Protein AF-A0A662J639-F1 (afdb_monomer_lite)

Sequence (200 aa):
YRGFAGWVFSPYISFGGNSGMVSATKVALLTGTRPIDYYKALSIGFMVSLALGFLYMDFFWRLAPIPSTVYPFTLIYWPTFMMNDALFATRQVVIRSSIVCGGAVTAAVAACLGAVLSKVGIPFSPVAFITGFFLLPPSLITTFLGSLIGNYAMSRVMGRERWNEVRGIIVAGYFVGSSLVI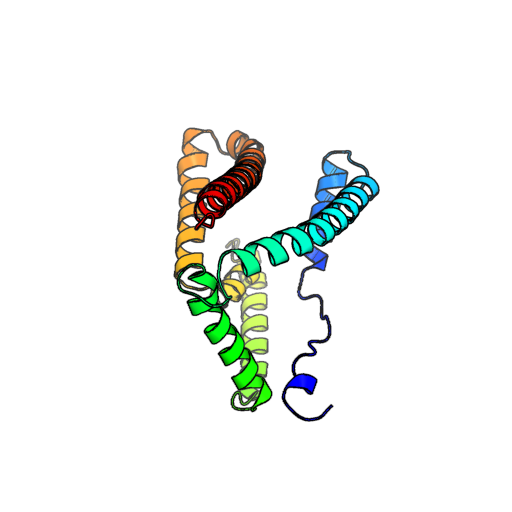GMGLSITLLARSTWIWPW

Structure (mmCIF, N/CA/C/O backbone):
data_AF-A0A662J639-F1
#
_entry.id   AF-A0A662J639-F1
#
loop_
_atom_site.group_PDB
_atom_site.id
_atom_site.type_symbol
_atom_site.label_atom_id
_atom_site.label_alt_id
_atom_site.label_comp_id
_atom_site.label_asym_id
_atom_site.label_entity_id
_atom_site.label_seq_id
_atom_site.pdbx_PDB_ins_code
_atom_site.Cartn_x
_atom_site.Cartn_y
_atom_site.Cartn_z
_atom_site.occupancy
_atom_site.B_iso_or_equiv
_atom_site.auth_seq_id
_atom_site.auth_comp_id
_atom_site.auth_asym_id
_atom_site.auth_atom_id
_atom_site.pdbx_PDB_model_num
ATOM 1 N N . TYR A 1 1 ? -2.140 0.353 -32.448 1.00 51.16 1 TYR A N 1
ATOM 2 C CA . TYR A 1 1 ? -0.842 0.195 -31.762 1.00 51.16 1 TYR A CA 1
ATOM 3 C C . TYR A 1 1 ? -0.136 -1.052 -32.282 1.00 51.16 1 TYR A C 1
ATOM 5 O O . TYR A 1 1 ? -0.787 -2.082 -32.401 1.00 51.16 1 TYR A O 1
ATOM 13 N N . ARG A 1 2 ? 1.149 -0.963 -32.654 1.00 50.44 2 ARG A N 1
ATOM 14 C CA . ARG A 1 2 ? 1.985 -2.117 -33.043 1.00 50.44 2 ARG A CA 1
ATOM 15 C C . ARG A 1 2 ? 3.052 -2.341 -31.964 1.00 50.44 2 ARG A C 1
ATOM 17 O O . ARG A 1 2 ? 3.636 -1.374 -31.490 1.00 50.44 2 ARG A O 1
ATOM 24 N N . GLY A 1 3 ? 3.306 -3.597 -31.601 1.00 67.94 3 GLY A N 1
ATOM 25 C CA . GLY A 1 3 ? 4.353 -3.974 -30.642 1.00 67.94 3 GLY A CA 1
ATOM 26 C C . GLY A 1 3 ? 3.995 -3.751 -29.165 1.00 67.94 3 GLY A C 1
ATOM 27 O O . GLY A 1 3 ? 2.826 -3.611 -28.807 1.00 67.94 3 GLY A O 1
ATOM 28 N N . PHE A 1 4 ? 5.024 -3.729 -28.311 1.00 70.69 4 PHE A N 1
ATOM 29 C CA . PHE A 1 4 ? 4.918 -3.627 -26.848 1.00 70.69 4 PHE A CA 1
ATOM 30 C C . PHE A 1 4 ? 4.136 -2.387 -26.382 1.00 70.69 4 PHE A C 1
ATOM 32 O O . PHE A 1 4 ? 3.368 -2.473 -25.434 1.00 70.69 4 PHE A O 1
ATOM 39 N N . ALA A 1 5 ? 4.215 -1.266 -27.107 1.00 69.56 5 ALA A N 1
ATOM 40 C CA . ALA A 1 5 ? 3.495 -0.031 -26.776 1.00 69.56 5 ALA A CA 1
ATOM 41 C C . ALA A 1 5 ? 1.958 -0.179 -26.749 1.00 69.56 5 ALA A C 1
ATOM 43 O O . ALA A 1 5 ? 1.285 0.615 -26.104 1.00 69.56 5 ALA A O 1
ATOM 44 N N . GLY A 1 6 ? 1.391 -1.179 -27.437 1.00 67.06 6 GLY A N 1
ATOM 45 C CA . GLY A 1 6 ? -0.039 -1.500 -27.337 1.00 67.06 6 GLY A CA 1
ATOM 46 C C . GLY A 1 6 ? -0.417 -2.327 -26.105 1.00 67.06 6 GLY A C 1
ATOM 47 O O . GLY A 1 6 ? -1.595 -2.401 -25.778 1.00 67.06 6 GLY A O 1
ATOM 48 N N . TRP A 1 7 ? 0.568 -2.943 -25.444 1.00 68.19 7 TRP A N 1
ATOM 49 C CA . TRP A 1 7 ? 0.413 -3.721 -24.210 1.00 68.19 7 TRP A CA 1
ATOM 50 C C . TRP A 1 7 ? 0.696 -2.899 -22.951 1.00 68.19 7 TRP A C 1
ATOM 52 O O . TRP A 1 7 ? 0.109 -3.178 -21.911 1.00 68.19 7 TRP A O 1
ATOM 62 N N . VAL A 1 8 ? 1.519 -1.845 -23.042 1.00 66.00 8 VAL A N 1
ATOM 63 C CA . VAL A 1 8 ? 1.745 -0.862 -21.958 1.00 66.00 8 VAL A CA 1
ATOM 64 C C . VAL A 1 8 ? 0.568 0.119 -21.858 1.00 66.00 8 VAL A C 1
ATOM 66 O O . VAL A 1 8 ? 0.718 1.335 -21.787 1.00 66.00 8 VAL A O 1
ATOM 69 N N . PHE A 1 9 ? -0.646 -0.410 -21.908 1.00 63.66 9 PHE A N 1
ATOM 70 C CA . PHE A 1 9 ? -1.862 0.314 -21.593 1.00 63.66 9 PHE A CA 1
ATOM 71 C C . PHE A 1 9 ? -2.718 -0.626 -20.758 1.00 63.66 9 PHE A C 1
ATOM 73 O O . PHE A 1 9 ? -3.360 -1.537 -21.278 1.00 63.66 9 PHE A O 1
ATOM 80 N N . SER A 1 10 ? -2.682 -0.429 -19.444 1.00 58.28 10 SER A N 1
ATOM 81 C CA . SER A 1 10 ? -3.553 -1.156 -18.533 1.00 58.28 10 SER A CA 1
ATOM 82 C C . SER A 1 10 ? -4.811 -0.310 -18.339 1.00 58.28 10 SER A C 1
ATOM 84 O O . SER A 1 10 ? -4.694 0.804 -17.814 1.00 58.28 10 SER A O 1
ATOM 86 N N . PRO A 1 11 ? -6.005 -0.750 -18.787 1.00 58.19 11 PRO A N 1
ATOM 87 C CA . PRO A 1 11 ? -7.229 -0.040 -18.447 1.00 58.19 11 PRO A CA 1
ATOM 88 C C . P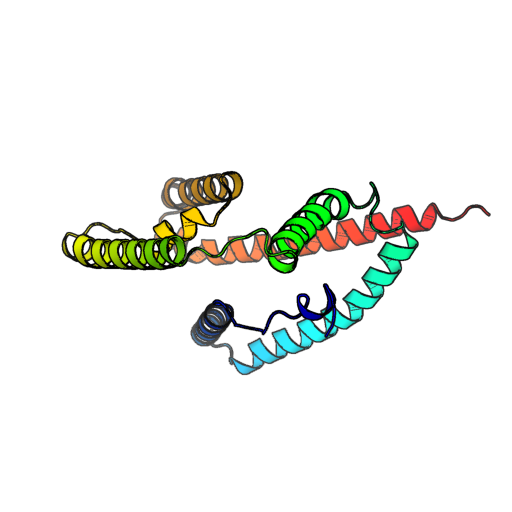RO A 1 11 ? -7.309 0.043 -16.923 1.00 58.19 11 PRO A C 1
ATOM 90 O O . PRO A 1 11 ? -7.124 -0.962 -16.235 1.00 58.19 11 PRO A O 1
ATOM 93 N N . TYR A 1 12 ? -7.541 1.243 -16.388 1.00 57.22 12 TYR A N 1
ATOM 94 C CA . TYR A 1 12 ? -7.615 1.432 -14.944 1.00 57.22 12 TYR A CA 1
ATOM 95 C C . TYR A 1 12 ? -8.872 0.744 -14.404 1.00 57.22 12 TYR A C 1
ATOM 97 O O . TYR A 1 12 ? -9.962 1.312 -14.367 1.00 57.22 12 TYR A O 1
ATOM 105 N N . ILE A 1 13 ? -8.717 -0.513 -14.003 1.00 59.88 13 ILE A N 1
ATOM 106 C CA . ILE A 1 13 ? -9.718 -1.272 -13.268 1.00 59.88 13 ILE A CA 1
ATOM 107 C C . ILE A 1 13 ? -9.329 -1.127 -11.800 1.00 59.88 13 ILE A C 1
ATOM 109 O O . ILE A 1 13 ? -8.348 -1.719 -11.351 1.00 59.88 13 ILE A O 1
ATOM 113 N N . SER A 1 14 ? -10.061 -0.290 -11.058 1.00 50.00 14 SER A N 1
ATOM 114 C CA . SER A 1 14 ? -9.813 -0.052 -9.630 1.00 50.00 14 SER A CA 1
ATOM 115 C C . SER A 1 14 ? -10.083 -1.332 -8.829 1.00 50.00 14 SER A C 1
ATOM 117 O O . SER A 1 14 ? -11.192 -1.581 -8.355 1.00 50.00 14 SER A O 1
ATOM 119 N N . PHE A 1 15 ? -9.060 -2.175 -8.697 1.00 50.69 15 PHE A N 1
ATOM 120 C CA . PHE A 1 15 ? -9.069 -3.377 -7.867 1.00 50.69 15 PHE A CA 1
ATOM 121 C C . PHE A 1 15 ? -8.932 -2.975 -6.389 1.00 50.69 15 PHE A C 1
ATOM 123 O O . PHE A 1 15 ? -7.847 -2.962 -5.819 1.00 50.69 15 PHE A O 1
ATOM 130 N N . GLY A 1 16 ? -10.043 -2.577 -5.763 1.00 57.53 16 GLY A N 1
ATOM 131 C CA . GLY A 1 16 ? -10.101 -2.327 -4.315 1.00 57.53 16 GLY A CA 1
ATOM 132 C C . GLY A 1 16 ? -9.551 -0.976 -3.836 1.00 57.53 16 GLY A C 1
ATOM 133 O O . GLY A 1 16 ? -9.709 -0.646 -2.664 1.00 57.53 16 GLY A O 1
ATOM 134 N N . GLY A 1 17 ? -9.002 -0.123 -4.709 1.00 64.69 17 GLY A N 1
ATOM 135 C CA . GLY A 1 17 ? -8.615 1.248 -4.326 1.00 64.69 17 GLY A CA 1
ATOM 136 C C . GLY A 1 17 ? -9.791 2.049 -3.742 1.00 64.69 17 GLY A C 1
ATOM 137 O O . GLY A 1 17 ? -9.647 2.795 -2.771 1.00 64.69 17 GLY A O 1
ATOM 138 N N . ASN A 1 18 ? -10.994 1.788 -4.259 1.00 73.62 18 ASN A N 1
ATOM 139 C CA . ASN A 1 18 ? -12.234 2.405 -3.795 1.00 73.62 18 ASN A CA 1
ATOM 140 C C . ASN A 1 18 ? -12.590 2.016 -2.348 1.00 73.62 18 ASN A C 1
ATOM 142 O O . ASN A 1 18 ? -13.102 2.853 -1.609 1.00 73.62 18 ASN A O 1
ATOM 146 N N . SER A 1 19 ? -12.303 0.782 -1.904 1.00 78.69 19 SER A N 1
ATOM 147 C CA . SER A 1 19 ? -12.635 0.366 -0.531 1.00 78.69 19 SER A CA 1
ATOM 148 C C . SER A 1 19 ? -11.770 1.079 0.503 1.00 78.69 19 SER A C 1
ATOM 150 O O . SER A 1 19 ? -12.263 1.424 1.577 1.00 78.69 19 SER A O 1
ATOM 152 N N . GLY A 1 20 ? -10.504 1.352 0.168 1.00 82.19 20 GLY A N 1
ATOM 153 C CA . GLY A 1 20 ? -9.615 2.160 1.004 1.00 82.19 20 GLY A CA 1
ATOM 154 C C . GLY A 1 20 ? -10.146 3.581 1.188 1.00 82.19 20 GLY A C 1
ATOM 155 O O . GLY A 1 20 ? -10.243 4.058 2.318 1.00 82.19 20 GLY A O 1
ATOM 156 N N . MET A 1 21 ? -10.581 4.221 0.096 1.00 82.31 21 MET A N 1
ATOM 157 C CA . MET A 1 21 ? -11.171 5.562 0.155 1.00 82.31 21 MET A CA 1
ATOM 158 C C . MET A 1 21 ? -12.457 5.587 0.983 1.00 82.31 21 MET A C 1
ATOM 160 O O . MET A 1 21 ? -12.577 6.425 1.867 1.00 82.31 21 MET A O 1
ATOM 164 N N . VAL A 1 22 ? -13.374 4.636 0.775 1.00 87.56 22 VAL A N 1
ATOM 165 C CA . VAL A 1 22 ? -14.625 4.546 1.551 1.00 87.56 22 VAL A CA 1
ATOM 166 C C . VAL A 1 22 ? -14.348 4.323 3.041 1.00 87.56 22 VAL A C 1
ATOM 168 O O . VAL A 1 22 ? -14.985 4.947 3.893 1.00 87.56 22 VAL A O 1
ATOM 171 N N . SER A 1 23 ? -13.373 3.472 3.377 1.00 87.62 23 SER A N 1
ATOM 172 C CA . SER A 1 23 ? -12.961 3.261 4.767 1.00 87.62 23 SER A CA 1
ATOM 173 C C . SER A 1 23 ? -12.394 4.542 5.381 1.00 87.62 23 SER A C 1
ATOM 175 O O . SER A 1 23 ? -12.751 4.884 6.507 1.00 87.62 23 SER A O 1
ATOM 177 N N . ALA A 1 24 ? -11.554 5.278 4.651 1.00 86.81 24 ALA A N 1
ATOM 178 C CA . ALA A 1 24 ? -10.995 6.542 5.120 1.00 86.81 24 ALA A CA 1
ATOM 179 C C . ALA A 1 24 ? -12.073 7.623 5.298 1.00 86.81 24 ALA A C 1
ATOM 181 O O . ALA A 1 24 ? -12.066 8.329 6.303 1.00 86.81 24 ALA A O 1
ATOM 182 N N . THR A 1 25 ? -13.056 7.698 4.396 1.00 90.62 25 THR A N 1
ATOM 183 C CA . THR A 1 25 ? -14.223 8.579 4.548 1.00 90.62 25 THR A CA 1
ATOM 184 C C . THR A 1 25 ? -15.013 8.247 5.808 1.00 90.62 25 THR A C 1
ATOM 186 O O . THR A 1 25 ? -15.413 9.150 6.541 1.00 90.62 25 THR A O 1
ATOM 189 N N . LYS A 1 26 ? -15.219 6.956 6.099 1.00 89.94 26 LYS A N 1
ATOM 190 C CA . LYS A 1 26 ? -15.885 6.529 7.334 1.00 89.94 26 LYS A CA 1
ATOM 191 C C . LYS A 1 26 ? -15.084 6.940 8.567 1.00 89.94 26 LYS A C 1
ATOM 193 O O . LYS A 1 26 ? -15.675 7.433 9.521 1.00 89.94 26 LYS A O 1
ATOM 198 N N . VAL A 1 27 ? -13.761 6.781 8.543 1.00 88.50 27 VAL A N 1
ATOM 199 C CA . VAL A 1 27 ? -12.888 7.255 9.627 1.00 88.50 27 VAL A CA 1
ATOM 200 C C . VAL A 1 27 ? -13.019 8.768 9.803 1.00 88.50 27 VAL A C 1
ATOM 202 O O . VAL A 1 27 ? -13.194 9.213 10.929 1.00 88.50 27 VAL A O 1
ATOM 205 N N . ALA A 1 28 ? -13.028 9.540 8.713 1.00 89.19 28 ALA A N 1
ATOM 206 C CA . ALA A 1 28 ? -13.194 10.990 8.764 1.00 89.19 28 ALA A CA 1
ATOM 207 C C . ALA A 1 28 ? -14.517 11.402 9.438 1.00 89.19 28 ALA A C 1
ATOM 209 O O . ALA A 1 28 ? -14.528 12.283 10.297 1.00 89.19 28 ALA A O 1
ATOM 210 N N . LEU A 1 29 ? -15.615 10.715 9.108 1.00 91.44 29 LEU A N 1
ATOM 211 C CA . LEU A 1 29 ? -16.916 10.933 9.746 1.00 91.44 29 LEU A CA 1
ATOM 212 C C . LEU A 1 29 ? -16.898 10.576 11.238 1.00 91.44 29 LEU A C 1
ATOM 214 O O . LEU A 1 29 ? -17.451 11.315 12.048 1.00 91.44 29 LEU A O 1
ATOM 218 N N . LEU A 1 30 ? -16.244 9.470 11.610 1.00 91.25 30 LEU A N 1
ATOM 219 C CA . LEU A 1 30 ? -16.127 9.032 13.005 1.00 91.25 30 LEU A CA 1
ATOM 220 C C . LEU A 1 30 ? -15.271 9.980 13.856 1.00 91.25 30 LEU A C 1
ATOM 222 O O . LEU A 1 30 ? -15.506 10.094 15.054 1.00 91.25 30 LEU A O 1
ATOM 226 N N . THR A 1 31 ? -14.306 10.674 13.253 1.00 88.69 31 THR A N 1
ATOM 227 C CA . THR A 1 31 ? -13.473 11.678 13.932 1.00 88.69 31 THR A CA 1
ATOM 228 C C . THR A 1 31 ? -14.072 13.086 13.895 1.00 88.69 31 THR A C 1
ATOM 230 O O . THR A 1 31 ? -13.414 14.038 14.311 1.00 88.69 31 THR A O 1
ATOM 233 N N . GLY A 1 32 ? -15.301 13.251 13.388 1.00 90.19 32 GLY A N 1
ATOM 234 C CA . GLY A 1 32 ? -15.958 14.556 13.267 1.00 90.19 32 GLY A CA 1
ATOM 235 C C . GLY A 1 32 ? -15.325 15.480 12.219 1.00 90.19 32 GLY A C 1
ATOM 236 O O . GLY A 1 32 ? -15.616 16.674 12.187 1.00 90.19 32 GLY A O 1
ATOM 237 N N . THR A 1 33 ? -14.461 14.951 11.349 1.00 90.44 33 THR A N 1
ATOM 238 C CA . THR A 1 33 ? -13.849 15.712 10.256 1.00 90.44 33 THR A CA 1
ATOM 239 C C . THR A 1 33 ? -14.743 15.690 9.021 1.00 90.44 33 THR A C 1
ATOM 241 O O . THR A 1 33 ? -15.371 14.682 8.687 1.00 90.44 33 THR A O 1
ATOM 244 N N . ARG A 1 34 ? -14.817 16.814 8.304 1.00 91.06 34 ARG A N 1
ATOM 245 C CA . ARG A 1 34 ? -15.617 16.873 7.078 1.00 91.06 34 ARG A CA 1
ATOM 246 C C . ARG A 1 34 ? -14.907 16.066 5.984 1.00 91.06 34 ARG A C 1
ATOM 248 O O . ARG A 1 34 ? -13.759 16.385 5.670 1.00 91.06 34 ARG A O 1
ATOM 255 N N . PRO A 1 35 ? -15.574 15.101 5.322 1.00 90.06 35 PRO A N 1
ATOM 256 C CA . PRO A 1 35 ? -14.966 14.315 4.245 1.00 90.06 35 PRO A CA 1
ATOM 257 C C . PRO A 1 35 ? -14.335 15.156 3.134 1.00 90.06 35 PRO A C 1
ATOM 259 O O . PRO A 1 35 ? -13.313 14.785 2.567 1.00 90.06 35 PRO A O 1
ATOM 262 N N . ILE A 1 36 ? -14.920 16.319 2.841 1.00 91.81 36 ILE A N 1
ATOM 263 C CA . ILE A 1 36 ? -14.393 17.229 1.824 1.00 91.81 36 ILE A CA 1
ATOM 264 C C . ILE A 1 36 ? -12.999 17.763 2.173 1.00 91.81 36 ILE A C 1
ATOM 266 O O . ILE A 1 36 ? -12.179 17.942 1.278 1.00 91.81 36 ILE A O 1
ATOM 270 N N . ASP A 1 37 ? -12.703 17.987 3.454 1.00 91.94 37 ASP A N 1
ATOM 271 C CA . ASP A 1 37 ? -11.396 18.492 3.881 1.00 91.94 37 ASP A CA 1
ATOM 272 C C . ASP A 1 37 ? -10.323 17.406 3.733 1.00 91.94 37 ASP A C 1
ATOM 274 O O . ASP A 1 37 ? -9.208 17.698 3.303 1.00 91.94 37 ASP A O 1
ATOM 278 N N . TYR A 1 38 ? -10.690 16.141 3.964 1.00 89.56 38 TYR A N 1
ATOM 279 C CA . TYR A 1 38 ? -9.831 14.992 3.674 1.00 89.56 38 TYR A CA 1
ATOM 280 C C . TYR A 1 38 ? -9.468 14.911 2.182 1.00 89.56 38 TYR A C 1
ATOM 282 O O . TYR A 1 38 ? -8.290 14.827 1.834 1.00 89.56 38 TYR A O 1
ATOM 290 N N . TYR A 1 39 ? -10.449 15.015 1.280 1.00 90.81 39 TYR A N 1
ATOM 291 C CA . TYR A 1 39 ? -10.178 14.973 -0.163 1.00 90.81 39 TYR A CA 1
ATOM 292 C C . TYR A 1 39 ? -9.421 16.201 -0.678 1.00 90.81 39 TYR A C 1
ATOM 294 O O . TYR A 1 39 ? -8.593 16.070 -1.583 1.00 90.81 39 TYR A O 1
ATOM 302 N N . LYS A 1 40 ? -9.649 17.384 -0.093 1.00 92.56 40 LYS A N 1
ATOM 303 C CA . LYS A 1 40 ? -8.836 18.575 -0.378 1.00 92.56 40 LYS A CA 1
ATOM 304 C C . LYS A 1 40 ? -7.380 18.346 0.014 1.00 92.56 40 LYS A C 1
ATOM 306 O O . LYS A 1 40 ? -6.500 18.604 -0.801 1.00 92.56 40 LYS A O 1
ATOM 311 N N . ALA A 1 41 ? -7.129 17.816 1.212 1.00 90.69 41 ALA A N 1
ATOM 312 C CA . ALA A 1 41 ? -5.780 17.502 1.671 1.00 90.69 41 ALA A CA 1
ATOM 313 C C . ALA A 1 41 ? -5.089 16.474 0.759 1.00 90.69 41 ALA A C 1
ATOM 315 O O . ALA A 1 41 ? -3.944 16.689 0.367 1.00 90.69 41 ALA A O 1
ATOM 316 N N . LEU A 1 42 ? -5.796 15.414 0.349 1.00 89.31 42 LEU A N 1
ATOM 317 C CA . LEU A 1 42 ? -5.279 14.438 -0.618 1.00 89.31 42 LEU A CA 1
ATOM 318 C C . LEU A 1 42 ? -4.931 15.078 -1.963 1.00 89.31 42 LEU A C 1
ATOM 320 O O . LEU A 1 42 ? -3.869 14.806 -2.515 1.00 89.31 42 LEU A O 1
ATOM 324 N N . SER A 1 43 ? -5.811 15.932 -2.484 1.00 92.38 43 SER A N 1
ATOM 325 C CA . SER A 1 43 ? -5.614 16.574 -3.787 1.00 92.38 43 SER A CA 1
ATOM 326 C C . SER A 1 43 ? -4.431 17.538 -3.756 1.00 92.38 43 SER A C 1
ATOM 328 O O . SER A 1 43 ? -3.577 17.491 -4.634 1.00 92.38 43 SER A O 1
ATOM 330 N N . ILE A 1 44 ? -4.336 18.372 -2.716 1.00 95.25 44 ILE A N 1
ATOM 331 C CA . ILE A 1 44 ? -3.205 19.288 -2.523 1.00 95.25 44 ILE A CA 1
ATOM 332 C C . ILE A 1 44 ? -1.909 18.491 -2.354 1.00 95.25 44 ILE A C 1
ATOM 334 O O . ILE A 1 44 ? -0.924 18.782 -3.028 1.00 95.25 44 ILE A O 1
ATOM 338 N N . GLY A 1 45 ? -1.919 17.453 -1.512 1.00 92.00 45 GLY A N 1
ATOM 339 C CA . GLY A 1 45 ? -0.766 16.582 -1.298 1.00 92.00 45 GLY A CA 1
ATOM 340 C C . GLY A 1 45 ? -0.295 15.910 -2.587 1.00 92.00 45 GLY A C 1
ATOM 341 O O . GLY A 1 45 ? 0.902 15.889 -2.858 1.00 92.00 45 GLY A O 1
ATOM 342 N N . PHE A 1 46 ? -1.224 15.438 -3.421 1.00 91.62 46 PHE A N 1
ATOM 343 C CA . PHE A 1 46 ? -0.905 14.874 -4.731 1.00 91.62 46 PHE A CA 1
ATOM 344 C C . PHE A 1 46 ? -0.251 15.907 -5.655 1.00 91.62 46 PHE A C 1
ATOM 346 O O . PHE A 1 46 ? 0.787 15.616 -6.242 1.00 91.62 46 PHE A O 1
ATOM 353 N N . MET A 1 47 ? -0.797 17.125 -5.743 1.00 94.19 47 MET A N 1
ATOM 354 C CA . MET A 1 47 ? -0.222 18.179 -6.591 1.00 94.19 47 MET A CA 1
ATOM 355 C C . MET A 1 47 ? 1.175 18.601 -6.126 1.00 94.19 47 MET A C 1
ATOM 357 O O . MET A 1 47 ? 2.080 18.740 -6.948 1.00 94.19 47 MET A O 1
ATOM 361 N N . VAL A 1 48 ? 1.378 18.743 -4.813 1.00 93.56 48 VAL A N 1
ATOM 362 C CA . VAL A 1 48 ? 2.695 19.051 -4.236 1.00 93.56 48 VAL A CA 1
ATOM 363 C C . VAL A 1 48 ? 3.673 17.906 -4.491 1.00 93.56 48 VAL A C 1
ATOM 365 O O . VAL A 1 48 ? 4.795 18.147 -4.930 1.00 93.56 48 VAL A O 1
ATOM 368 N N . SER A 1 49 ? 3.248 16.658 -4.281 1.00 90.62 49 SER A N 1
ATOM 369 C CA . SER A 1 49 ? 4.076 15.479 -4.542 1.00 90.62 49 SER A CA 1
ATOM 370 C C . SER A 1 49 ? 4.439 15.342 -6.018 1.00 90.62 49 SER A C 1
ATOM 372 O O . SER A 1 49 ? 5.532 14.878 -6.322 1.00 90.62 49 SER A O 1
ATOM 374 N N . LEU A 1 50 ? 3.549 15.727 -6.932 1.00 91.50 50 LEU A N 1
ATOM 375 C CA . LEU A 1 50 ? 3.806 15.694 -8.367 1.00 91.50 50 LEU A CA 1
ATOM 376 C C . LEU A 1 50 ? 4.815 16.778 -8.765 1.00 91.50 50 LEU A C 1
ATOM 378 O O . LEU A 1 50 ? 5.790 16.478 -9.449 1.00 91.50 50 LEU A O 1
ATOM 382 N N . ALA A 1 51 ? 4.640 18.007 -8.269 1.00 92.50 51 ALA A N 1
ATOM 383 C CA . ALA A 1 51 ? 5.576 19.105 -8.505 1.00 92.50 51 ALA A CA 1
ATOM 384 C C . ALA A 1 51 ? 6.982 18.797 -7.957 1.00 92.50 51 ALA A C 1
ATOM 386 O O . ALA A 1 51 ? 7.971 18.903 -8.682 1.00 92.50 51 ALA A O 1
ATOM 387 N N . LEU A 1 52 ? 7.074 18.355 -6.698 1.00 89.94 52 LEU A N 1
ATOM 388 C CA . LEU A 1 52 ? 8.346 17.965 -6.084 1.00 89.94 52 LEU A CA 1
ATOM 389 C C . LEU A 1 52 ? 8.914 16.679 -6.695 1.00 89.94 52 LEU A C 1
ATOM 391 O O . LEU A 1 52 ? 10.128 16.532 -6.786 1.00 89.94 52 LEU A O 1
ATOM 395 N N . GLY A 1 53 ? 8.060 15.763 -7.154 1.00 90.31 53 GLY A N 1
ATOM 396 C CA . GLY A 1 53 ? 8.473 14.527 -7.813 1.00 90.31 53 GLY A CA 1
ATOM 397 C C . GLY A 1 53 ? 9.318 14.783 -9.059 1.00 90.31 53 GLY A C 1
ATOM 398 O O . GLY A 1 53 ? 10.356 14.145 -9.227 1.00 90.31 53 GLY A O 1
ATOM 399 N N . PHE A 1 54 ? 8.940 15.762 -9.888 1.00 89.56 54 PHE A N 1
ATOM 400 C CA . PHE A 1 54 ? 9.750 16.166 -11.044 1.00 89.56 54 PHE A CA 1
ATOM 401 C C . PHE A 1 54 ? 11.104 16.754 -10.637 1.00 89.56 54 PHE A C 1
ATOM 403 O O . PHE A 1 54 ? 12.119 16.421 -11.248 1.00 89.56 54 PHE A O 1
ATOM 410 N N . LEU A 1 55 ? 11.134 17.572 -9.580 1.00 87.94 55 LEU A N 1
ATOM 411 C CA . LEU A 1 55 ? 12.372 18.135 -9.038 1.00 87.94 55 LEU A CA 1
ATOM 412 C C . LEU A 1 55 ? 13.317 17.028 -8.538 1.00 87.94 55 LEU A C 1
ATOM 414 O O . LEU A 1 55 ? 14.496 17.006 -8.886 1.00 87.94 55 LEU A O 1
ATOM 418 N N . TYR A 1 56 ? 12.803 16.082 -7.747 1.00 85.56 56 TYR A N 1
ATOM 419 C CA . TYR A 1 56 ? 13.596 14.959 -7.243 1.00 85.56 56 TYR A CA 1
ATOM 420 C C . TYR A 1 56 ? 14.077 14.038 -8.361 1.00 85.56 56 TYR A C 1
ATOM 422 O O . TYR A 1 56 ? 15.203 13.548 -8.295 1.00 85.56 56 TYR A O 1
ATOM 430 N N . MET A 1 57 ? 13.262 13.829 -9.396 1.00 86.94 57 MET A N 1
ATOM 431 C CA . MET A 1 57 ? 13.670 13.059 -10.565 1.00 86.94 57 MET A CA 1
ATOM 432 C C . MET A 1 57 ? 14.890 13.695 -11.241 1.00 86.94 57 MET A C 1
ATOM 434 O O . MET A 1 57 ? 15.877 12.998 -11.457 1.00 86.94 57 MET A O 1
ATOM 438 N N . ASP A 1 58 ? 14.878 15.008 -11.493 1.00 87.62 58 ASP A N 1
ATOM 439 C CA . ASP A 1 58 ? 16.043 15.711 -12.056 1.00 87.62 58 ASP A CA 1
ATOM 440 C C . ASP A 1 58 ? 17.292 15.543 -11.172 1.00 87.62 58 ASP A C 1
ATOM 442 O O . ASP A 1 58 ? 18.366 15.192 -11.666 1.00 87.62 58 ASP A O 1
ATOM 446 N N . PHE A 1 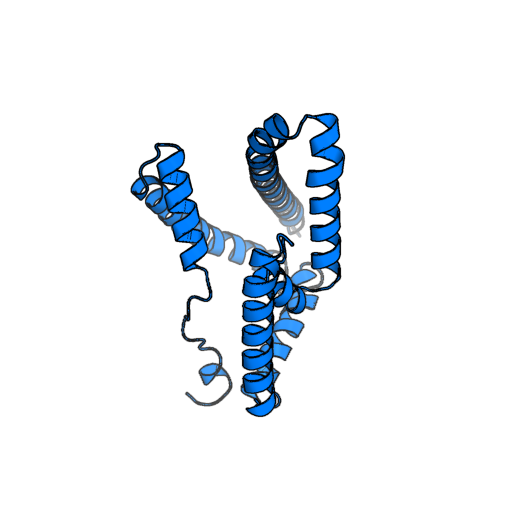59 ? 17.149 15.681 -9.848 1.00 84.00 59 PHE A N 1
ATOM 447 C CA . PHE A 1 59 ? 18.263 15.463 -8.921 1.00 84.00 59 PHE A CA 1
ATOM 448 C C . PHE A 1 59 ? 18.829 14.042 -8.972 1.00 84.00 59 PHE A C 1
ATOM 450 O O . PHE A 1 59 ? 20.050 13.877 -8.939 1.00 84.00 59 PHE A O 1
ATOM 457 N N . PHE A 1 60 ? 17.981 13.016 -9.068 1.00 84.38 60 PHE A N 1
ATOM 458 C CA . PHE A 1 60 ? 18.465 11.643 -9.174 1.00 84.38 60 PHE A CA 1
ATOM 459 C C . PHE A 1 60 ? 19.228 11.409 -10.482 1.00 84.38 60 PHE A C 1
ATOM 461 O O . PHE A 1 60 ? 20.315 10.840 -10.448 1.00 84.38 60 PHE A O 1
ATOM 468 N N . TRP A 1 61 ? 18.743 11.923 -11.613 1.00 85.06 61 TRP A N 1
ATOM 469 C CA . TRP A 1 61 ? 19.447 11.782 -12.895 1.00 85.06 61 TRP A CA 1
ATOM 470 C C . TRP A 1 61 ? 20.799 12.497 -12.927 1.00 85.06 61 TRP A C 1
ATOM 472 O O . TRP A 1 61 ? 21.730 12.017 -13.573 1.00 85.06 61 TRP A O 1
ATOM 482 N N . ARG A 1 62 ? 20.930 13.620 -12.212 1.00 82.88 62 ARG A N 1
ATOM 483 C CA . ARG A 1 62 ? 22.211 14.326 -12.058 1.00 82.88 62 ARG A CA 1
ATOM 484 C C . ARG A 1 62 ? 23.185 13.607 -11.130 1.00 82.88 62 ARG A C 1
ATOM 486 O O . ARG A 1 62 ? 24.390 13.748 -11.307 1.00 82.88 62 ARG A O 1
ATOM 493 N N . LEU A 1 63 ? 22.682 12.873 -10.136 1.00 81.44 63 LEU A N 1
ATOM 494 C CA . LEU A 1 63 ? 23.516 12.166 -9.167 1.00 81.44 63 LEU A CA 1
ATOM 495 C C . LEU A 1 63 ? 24.213 10.951 -9.795 1.00 81.44 63 LEU A C 1
ATOM 497 O O . LEU A 1 63 ? 25.412 10.759 -9.603 1.00 81.44 63 LEU A O 1
ATOM 501 N N . ALA A 1 64 ? 23.456 10.114 -10.501 1.00 83.94 64 ALA A N 1
ATOM 502 C CA . ALA A 1 64 ? 23.969 8.952 -11.214 1.00 83.94 64 ALA A CA 1
ATOM 503 C C . ALA A 1 64 ? 22.971 8.518 -12.302 1.00 83.94 64 ALA A C 1
ATOM 505 O O . ALA A 1 64 ? 21.766 8.725 -12.149 1.00 83.94 64 ALA A O 1
ATOM 506 N N . PRO A 1 65 ? 23.425 7.855 -13.380 1.00 85.12 65 PRO A N 1
ATOM 507 C CA . PRO A 1 65 ? 22.506 7.273 -14.349 1.00 85.12 65 PRO A CA 1
ATOM 508 C C . PRO A 1 65 ? 21.623 6.209 -13.680 1.00 85.12 65 PRO A C 1
ATOM 510 O O . PRO A 1 65 ? 22.092 5.403 -12.871 1.00 85.12 65 PRO A O 1
ATOM 513 N N . ILE A 1 66 ? 20.335 6.200 -14.021 1.00 87.25 66 ILE A N 1
ATOM 514 C CA . ILE A 1 66 ? 19.379 5.167 -13.609 1.00 87.25 66 ILE A CA 1
ATOM 515 C C . ILE A 1 66 ? 19.186 4.222 -14.806 1.00 87.25 66 ILE A C 1
ATOM 517 O O . ILE A 1 66 ? 18.801 4.705 -15.872 1.00 87.25 66 ILE A O 1
ATOM 521 N N . PRO A 1 67 ? 19.403 2.899 -14.680 1.00 88.19 67 PRO A N 1
ATOM 522 C CA . PRO A 1 67 ? 19.783 2.148 -13.479 1.00 88.19 67 PRO A CA 1
ATOM 523 C C . PRO A 1 67 ? 21.304 2.128 -13.221 1.00 88.19 67 PRO A C 1
ATOM 525 O O . PRO A 1 67 ? 22.108 2.069 -14.147 1.00 88.19 67 PRO A O 1
ATOM 528 N N . SER A 1 68 ? 21.707 2.105 -11.948 1.00 84.62 68 SER A N 1
ATOM 529 C CA . SER A 1 68 ? 23.107 1.938 -11.517 1.00 84.62 68 SER A CA 1
ATOM 530 C C . SER A 1 68 ? 23.194 1.312 -10.123 1.00 84.62 68 SER A C 1
ATOM 532 O O . SER A 1 68 ? 22.184 1.176 -9.432 1.00 84.62 68 SER A O 1
ATOM 534 N N . THR A 1 69 ? 24.398 0.934 -9.677 1.00 84.81 69 THR A N 1
ATOM 535 C CA . THR A 1 69 ? 24.638 0.362 -8.333 1.00 84.81 69 THR A CA 1
ATOM 536 C C . THR A 1 69 ? 24.312 1.332 -7.198 1.00 84.81 69 THR A C 1
ATOM 538 O O . THR A 1 69 ? 24.040 0.891 -6.084 1.00 84.81 69 THR A O 1
ATOM 541 N N . VAL A 1 70 ? 24.268 2.638 -7.489 1.00 83.19 70 VAL A N 1
ATOM 542 C CA . VAL A 1 70 ? 23.775 3.680 -6.574 1.00 83.19 70 VAL A CA 1
ATOM 543 C C . VAL A 1 70 ? 22.280 3.492 -6.279 1.00 83.19 70 VAL A C 1
ATOM 545 O O . VAL A 1 70 ? 21.821 3.811 -5.184 1.00 83.19 70 VAL A O 1
ATOM 548 N N . TYR A 1 71 ? 21.531 2.905 -7.218 1.00 85.69 71 TYR A N 1
ATOM 549 C CA . TYR A 1 71 ? 20.095 2.638 -7.125 1.00 85.69 71 TYR A CA 1
ATOM 550 C C . TYR A 1 71 ? 19.795 1.127 -7.150 1.00 85.69 71 TYR A C 1
ATOM 552 O O . TYR A 1 71 ? 19.171 0.634 -8.098 1.00 85.69 71 TYR A O 1
ATOM 560 N N . PRO A 1 72 ? 20.168 0.363 -6.104 1.00 85.81 72 PRO A N 1
ATOM 561 C CA . PRO A 1 72 ? 20.066 -1.100 -6.099 1.00 85.81 72 PRO A CA 1
ATOM 562 C C . PRO A 1 72 ? 18.628 -1.604 -6.282 1.00 85.81 72 PRO A C 1
ATOM 564 O O . PRO A 1 72 ? 18.408 -2.637 -6.911 1.00 85.81 72 PRO A O 1
ATOM 567 N N . PHE A 1 73 ? 17.634 -0.846 -5.805 1.00 87.31 73 PHE A N 1
ATOM 568 C CA . PHE A 1 73 ? 16.223 -1.168 -6.018 1.00 87.31 73 PHE A CA 1
ATOM 569 C C . PHE A 1 73 ? 15.878 -1.245 -7.514 1.00 87.31 73 PHE A C 1
ATOM 571 O O . PHE A 1 73 ? 15.210 -2.180 -7.948 1.00 87.31 73 PHE A O 1
ATOM 578 N N . THR A 1 74 ? 16.367 -0.299 -8.322 1.00 88.38 74 THR A N 1
ATOM 579 C CA . THR A 1 74 ? 16.085 -0.274 -9.767 1.00 88.38 74 THR A CA 1
ATOM 580 C C . THR A 1 74 ? 16.724 -1.458 -10.487 1.00 88.38 74 THR A C 1
ATOM 582 O O . THR A 1 74 ? 16.080 -2.071 -11.329 1.00 88.38 74 THR A O 1
ATOM 585 N N . LEU A 1 75 ? 17.936 -1.858 -10.091 1.00 88.38 75 LEU A N 1
ATOM 586 C CA . LEU A 1 75 ? 18.635 -3.002 -10.683 1.00 88.38 75 LEU A CA 1
ATOM 587 C C . LEU A 1 75 ? 17.933 -4.340 -10.430 1.00 88.38 75 LEU A C 1
ATOM 589 O O . LEU A 1 75 ? 17.957 -5.208 -11.295 1.00 88.38 75 LEU A O 1
ATOM 593 N N . ILE A 1 76 ? 17.324 -4.519 -9.258 1.00 89.31 76 ILE A N 1
ATOM 594 C CA . ILE A 1 76 ? 16.689 -5.790 -8.882 1.00 89.31 76 ILE A CA 1
ATOM 595 C C . ILE A 1 76 ? 15.240 -5.840 -9.379 1.00 89.31 76 ILE A C 1
ATOM 597 O O . ILE A 1 76 ? 14.809 -6.808 -10.012 1.00 89.31 76 ILE A O 1
ATOM 601 N N . TYR A 1 77 ? 14.465 -4.795 -9.089 1.00 89.25 77 TYR A N 1
ATOM 602 C CA . TYR A 1 77 ? 13.018 -4.851 -9.265 1.00 89.25 77 TYR A CA 1
ATOM 603 C C . TYR A 1 77 ? 12.567 -4.477 -10.674 1.00 89.25 77 TYR A C 1
ATOM 605 O O . TYR A 1 77 ? 11.609 -5.075 -11.158 1.00 89.25 77 TYR A O 1
ATOM 613 N N . TRP A 1 78 ? 13.241 -3.554 -11.373 1.00 90.06 78 TRP A N 1
ATOM 614 C CA . TRP A 1 78 ? 12.805 -3.184 -12.726 1.00 90.06 78 TRP A CA 1
ATOM 615 C C . TRP A 1 78 ? 12.877 -4.355 -13.709 1.00 90.06 78 TRP A C 1
ATOM 617 O O . TRP A 1 78 ? 11.871 -4.590 -14.378 1.00 90.06 78 TRP A O 1
ATOM 627 N N . PRO A 1 79 ? 13.968 -5.150 -13.771 1.00 90.25 79 PRO A N 1
ATOM 628 C CA . PRO A 1 79 ? 13.986 -6.336 -14.622 1.00 90.25 79 PRO A CA 1
ATOM 629 C C . PRO A 1 79 ? 12.907 -7.344 -14.229 1.00 90.25 79 PRO A C 1
ATOM 631 O O . PRO A 1 79 ? 12.282 -7.934 -15.102 1.00 90.25 79 PRO A O 1
ATOM 634 N N . THR A 1 80 ? 12.637 -7.502 -12.929 1.00 88.19 80 THR A N 1
ATOM 635 C CA . THR A 1 80 ? 11.586 -8.400 -12.427 1.00 88.19 80 THR A CA 1
ATOM 636 C C . THR A 1 80 ? 10.200 -7.977 -12.925 1.00 88.19 80 THR A C 1
ATOM 638 O O . THR A 1 80 ? 9.445 -8.810 -13.430 1.00 88.19 80 THR A O 1
ATOM 641 N N . PHE A 1 81 ? 9.869 -6.685 -12.835 1.00 87.62 81 PHE A N 1
ATOM 642 C CA . PHE A 1 81 ? 8.598 -6.153 -13.333 1.00 87.62 81 PHE A CA 1
ATOM 643 C C . PHE A 1 81 ? 8.509 -6.231 -14.858 1.00 87.62 81 PHE A C 1
ATOM 645 O O . PHE A 1 81 ? 7.530 -6.755 -15.383 1.00 87.62 81 PHE A O 1
ATOM 652 N N . MET A 1 82 ? 9.566 -5.823 -15.568 1.00 85.50 82 MET A N 1
ATOM 653 C CA . MET A 1 82 ? 9.626 -5.922 -17.028 1.00 85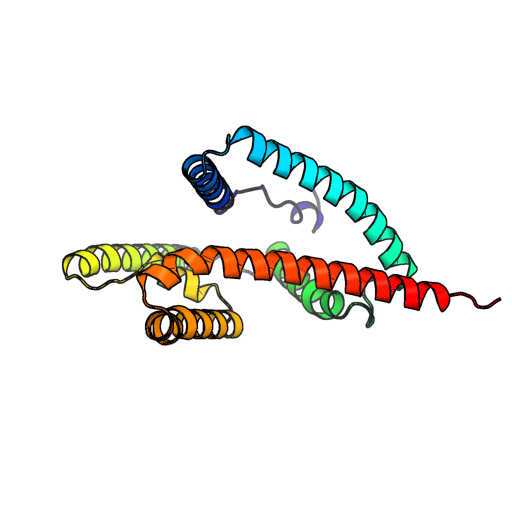.50 82 MET A CA 1
ATOM 654 C C . MET A 1 82 ? 9.483 -7.362 -17.516 1.00 85.50 82 MET A C 1
ATOM 656 O O . MET A 1 82 ? 8.839 -7.597 -18.533 1.00 85.50 82 MET A O 1
ATOM 660 N N . MET A 1 83 ? 10.068 -8.332 -16.811 1.00 87.06 83 MET A N 1
ATOM 661 C CA . MET A 1 83 ? 9.941 -9.743 -17.156 1.00 87.06 83 MET A CA 1
ATOM 662 C C . MET A 1 83 ? 8.495 -10.215 -16.993 1.00 87.06 83 MET A C 1
ATOM 664 O O . MET A 1 83 ? 7.988 -10.906 -17.873 1.00 87.06 83 MET A O 1
ATOM 668 N N . ASN A 1 84 ? 7.804 -9.798 -15.926 1.00 84.25 84 ASN A N 1
ATOM 669 C CA . ASN A 1 84 ? 6.384 -10.098 -15.744 1.00 84.25 84 ASN A CA 1
ATOM 670 C C . ASN A 1 84 ? 5.539 -9.524 -16.896 1.00 84.25 84 ASN A C 1
ATOM 672 O O . ASN A 1 84 ? 4.797 -10.268 -17.536 1.00 84.25 84 ASN A O 1
ATOM 676 N N . ASP A 1 85 ? 5.738 -8.250 -17.237 1.00 82.94 85 ASP A N 1
ATOM 677 C CA . ASP A 1 85 ? 5.019 -7.583 -18.330 1.00 82.94 85 ASP A CA 1
ATOM 678 C C . ASP A 1 85 ? 5.329 -8.211 -19.696 1.00 82.94 85 ASP A C 1
ATOM 680 O O . ASP A 1 85 ? 4.433 -8.434 -20.517 1.00 82.94 85 ASP A O 1
ATOM 684 N N . ALA A 1 86 ? 6.597 -8.545 -19.947 1.00 83.62 86 ALA A N 1
ATOM 685 C CA . ALA A 1 86 ? 7.036 -9.167 -21.189 1.00 83.62 86 ALA A CA 1
ATOM 686 C C . ALA A 1 86 ? 6.426 -10.561 -21.372 1.00 83.62 86 ALA A C 1
ATOM 688 O O . ALA A 1 86 ? 6.042 -10.901 -22.491 1.00 83.62 86 ALA A O 1
ATOM 689 N N . LEU A 1 87 ? 6.278 -11.353 -20.304 1.00 83.94 87 LEU A N 1
ATOM 690 C CA . LEU A 1 87 ? 5.629 -12.667 -20.362 1.00 83.94 87 LEU A CA 1
ATOM 691 C C . LEU A 1 87 ? 4.167 -12.565 -20.832 1.00 83.94 87 LEU A C 1
ATOM 693 O O . LEU A 1 87 ? 3.711 -13.399 -21.623 1.00 83.94 87 LEU A O 1
ATOM 697 N N . PHE A 1 88 ? 3.443 -11.529 -20.401 1.00 77.81 88 PHE A N 1
ATOM 698 C CA . PHE A 1 88 ? 2.084 -11.253 -20.874 1.00 77.81 88 PHE A CA 1
ATOM 699 C C . PHE A 1 88 ? 2.072 -10.697 -22.302 1.00 77.81 88 PHE A C 1
ATOM 701 O O . PHE A 1 88 ? 1.337 -11.206 -23.151 1.00 77.81 88 PHE A O 1
ATOM 708 N N . ALA A 1 89 ? 2.925 -9.713 -22.604 1.00 79.62 89 ALA A N 1
ATOM 709 C CA . ALA A 1 89 ? 2.983 -9.078 -23.921 1.00 79.62 89 ALA A CA 1
ATOM 710 C C . ALA A 1 89 ? 3.404 -10.051 -25.039 1.00 79.62 89 ALA A C 1
ATOM 712 O O . ALA A 1 89 ? 2.887 -9.986 -26.157 1.00 79.62 89 ALA A O 1
ATOM 713 N N . THR A 1 90 ? 4.310 -10.986 -24.734 1.00 82.06 90 THR A N 1
ATOM 714 C CA . THR A 1 90 ? 4.758 -12.054 -25.649 1.00 82.06 90 THR A CA 1
ATOM 715 C C . THR A 1 90 ? 3.827 -13.266 -25.666 1.00 82.06 90 THR A C 1
ATOM 717 O O . THR A 1 90 ? 4.058 -14.199 -26.435 1.00 82.06 90 THR A O 1
ATOM 720 N N . ARG A 1 91 ? 2.755 -13.256 -24.858 1.00 75.50 91 ARG A N 1
ATOM 721 C CA . ARG A 1 91 ? 1.787 -14.356 -24.706 1.00 75.50 91 ARG A CA 1
ATOM 722 C C . ARG A 1 91 ? 2.415 -15.685 -24.270 1.00 75.50 91 ARG A C 1
ATOM 724 O O . ARG A 1 91 ? 1.855 -16.747 -24.536 1.00 75.50 91 ARG A O 1
ATOM 731 N N . GLN A 1 92 ? 3.553 -15.639 -23.579 1.00 78.25 92 GLN A N 1
ATOM 732 C CA . GLN A 1 92 ? 4.136 -16.826 -22.950 1.00 78.25 92 GLN A CA 1
ATOM 733 C C . GLN A 1 92 ? 3.300 -17.294 -21.749 1.00 78.25 92 GLN A C 1
ATOM 735 O O . GLN A 1 92 ? 3.271 -18.486 -21.442 1.00 78.25 92 GLN A O 1
ATOM 740 N N . VAL A 1 93 ? 2.545 -16.386 -21.117 1.00 77.56 93 VAL A N 1
ATOM 741 C CA . VAL A 1 93 ? 1.502 -16.755 -20.152 1.00 77.56 93 VAL A CA 1
ATOM 742 C C . VAL A 1 93 ? 0.252 -17.209 -20.899 1.00 77.56 93 VAL A C 1
ATOM 744 O O . VAL A 1 93 ? -0.560 -16.405 -21.358 1.00 77.56 93 VAL A O 1
ATOM 747 N N . VAL A 1 94 ? 0.069 -18.524 -21.002 1.00 77.06 94 VAL A N 1
ATOM 748 C CA . VAL A 1 94 ? -1.178 -19.100 -21.512 1.00 77.06 94 VAL A CA 1
ATOM 749 C C . VAL A 1 94 ? -2.240 -19.001 -20.421 1.00 77.06 94 VAL A C 1
ATOM 751 O O . VAL A 1 94 ? -2.211 -19.752 -19.443 1.00 77.06 94 VAL A O 1
ATOM 754 N N . ILE A 1 95 ? -3.205 -18.097 -20.595 1.00 76.50 95 ILE A N 1
ATOM 755 C CA . ILE A 1 95 ? -4.391 -18.029 -19.735 1.00 76.50 95 ILE A CA 1
ATOM 756 C C . ILE A 1 95 ? -5.258 -19.252 -20.046 1.00 76.50 95 ILE A C 1
ATOM 758 O O . ILE A 1 95 ? -6.074 -19.256 -20.967 1.00 76.50 95 ILE A O 1
ATOM 762 N N . ARG A 1 96 ? -5.050 -20.332 -19.293 1.00 83.44 96 ARG A N 1
ATOM 763 C CA . ARG A 1 96 ? -5.886 -21.531 -19.380 1.00 83.44 96 ARG A CA 1
ATOM 764 C C . ARG A 1 96 ? -7.193 -21.258 -18.649 1.00 83.44 96 ARG A C 1
ATOM 766 O O . ARG A 1 96 ? -7.188 -21.023 -17.441 1.00 83.44 96 ARG A O 1
ATOM 773 N N . SER A 1 97 ? -8.311 -21.340 -19.368 1.00 81.12 97 SER A N 1
ATOM 774 C CA . SER A 1 97 ? -9.653 -21.183 -18.792 1.00 81.12 97 SER A CA 1
ATOM 775 C C . SER A 1 97 ? -9.892 -22.137 -17.620 1.00 81.12 97 SER A C 1
ATOM 777 O O . SER A 1 97 ? -10.501 -21.741 -16.636 1.00 81.12 97 SER A O 1
ATOM 779 N N . SER A 1 98 ? -9.321 -23.345 -17.657 1.00 84.12 98 SER A N 1
ATOM 780 C CA . SER A 1 98 ? -9.390 -24.307 -16.552 1.00 84.12 98 SER A CA 1
ATOM 781 C C . SER A 1 98 ? -8.752 -23.803 -15.252 1.00 84.12 98 SER A C 1
ATOM 783 O O . SER A 1 98 ? -9.288 -24.074 -14.183 1.00 84.12 98 SER A O 1
ATOM 785 N N . ILE A 1 99 ? -7.655 -23.040 -15.318 1.00 84.88 99 ILE A N 1
ATOM 786 C CA . ILE A 1 99 ? -6.990 -22.474 -14.131 1.00 84.88 99 ILE A CA 1
ATOM 787 C C . ILE A 1 99 ? -7.804 -21.302 -13.581 1.00 84.88 99 ILE A C 1
ATOM 789 O O . ILE A 1 99 ? -7.989 -21.198 -12.372 1.00 84.88 99 ILE A O 1
ATOM 793 N N . VAL A 1 100 ? -8.338 -20.452 -14.460 1.00 85.44 100 VAL A N 1
ATOM 794 C CA . VAL A 1 100 ? -9.186 -19.318 -14.059 1.00 85.44 100 VAL A CA 1
ATOM 795 C C . VAL A 1 100 ? -10.486 -19.812 -13.421 1.00 85.44 100 VAL A C 1
ATOM 797 O O . VAL A 1 100 ? -10.846 -19.369 -12.332 1.00 85.44 100 VAL A O 1
ATOM 800 N N . CYS A 1 101 ? -11.160 -20.778 -14.050 1.00 87.00 101 CYS A N 1
ATOM 801 C CA . CYS A 1 101 ? -12.349 -21.417 -13.490 1.00 87.00 101 CYS A CA 1
ATOM 802 C C . CYS A 1 101 ? -12.021 -22.176 -12.201 1.00 87.00 101 CYS A C 1
ATOM 804 O O . CYS A 1 101 ? -12.773 -22.072 -11.239 1.00 87.00 101 CYS A O 1
ATOM 806 N N . GLY A 1 102 ? -10.882 -22.873 -12.142 1.00 87.50 102 GLY A N 1
ATOM 807 C CA . GLY A 1 102 ? -10.399 -23.517 -10.921 1.00 87.50 102 GLY A CA 1
ATOM 808 C C . GLY A 1 102 ? -10.222 -22.522 -9.774 1.00 87.50 102 GLY A C 1
ATOM 809 O O . GLY A 1 102 ? -10.717 -22.769 -8.680 1.00 87.50 102 GLY A O 1
ATOM 810 N N . GLY A 1 103 ? -9.606 -21.365 -10.036 1.00 85.19 103 GLY A N 1
ATOM 811 C CA . GLY A 1 103 ? -9.452 -20.276 -9.066 1.00 85.19 103 GLY A CA 1
ATOM 812 C C . GLY A 1 103 ? -10.782 -19.662 -8.616 1.00 85.19 103 GLY A C 1
ATOM 813 O O . GLY A 1 103 ? -10.974 -19.374 -7.437 1.00 85.19 103 GLY A O 1
ATOM 814 N N . ALA A 1 104 ? -11.737 -19.502 -9.534 1.00 85.75 104 ALA A N 1
ATOM 815 C CA . ALA A 1 104 ? -13.078 -19.032 -9.192 1.00 85.75 104 ALA A CA 1
ATOM 816 C C . ALA A 1 104 ? -13.827 -20.044 -8.306 1.00 85.75 104 ALA A C 1
ATOM 818 O O . ALA A 1 104 ? -14.470 -19.657 -7.330 1.00 85.75 104 ALA A O 1
ATOM 819 N N . VAL A 1 105 ? -13.701 -21.341 -8.606 1.00 89.19 105 VAL A N 1
ATOM 820 C CA . VAL A 1 105 ? -14.294 -22.418 -7.804 1.00 89.19 105 VAL A CA 1
ATOM 821 C C . VAL A 1 105 ? -13.647 -22.484 -6.424 1.00 89.19 105 VAL A C 1
ATOM 823 O O . VAL A 1 105 ? -14.370 -22.548 -5.434 1.00 89.19 105 VAL A O 1
ATOM 826 N N . THR A 1 106 ? -12.318 -22.413 -6.310 1.00 85.81 106 THR A N 1
ATOM 827 C CA . THR A 1 106 ? -11.653 -22.420 -4.996 1.00 85.81 106 THR A CA 1
ATOM 828 C C . THR A 1 106 ? -12.037 -21.203 -4.158 1.00 85.81 106 THR A C 1
ATOM 830 O O . THR A 1 106 ? -12.286 -21.353 -2.961 1.00 85.81 106 THR A O 1
ATOM 833 N N . ALA A 1 107 ? -12.179 -20.022 -4.767 1.00 85.69 107 ALA A N 1
ATOM 834 C CA . ALA A 1 107 ? -12.681 -18.832 -4.084 1.00 85.69 107 ALA A CA 1
ATOM 835 C C . ALA A 1 107 ? -14.135 -19.008 -3.604 1.00 85.69 107 ALA A C 1
ATOM 837 O O . ALA A 1 107 ? -14.449 -18.683 -2.457 1.00 85.69 107 ALA A O 1
ATOM 838 N N . ALA A 1 108 ? -15.011 -19.574 -4.441 1.00 86.81 108 ALA A N 1
ATOM 839 C CA . ALA A 1 108 ? -16.399 -19.860 -4.078 1.00 86.81 108 ALA A CA 1
ATOM 840 C C . ALA A 1 108 ? -16.501 -20.906 -2.953 1.00 86.81 108 ALA A C 1
ATOM 842 O O . ALA A 1 108 ? -17.281 -20.731 -2.015 1.00 86.81 108 ALA A O 1
ATOM 843 N N . VAL A 1 109 ? -15.675 -21.956 -3.001 1.00 89.06 109 VAL A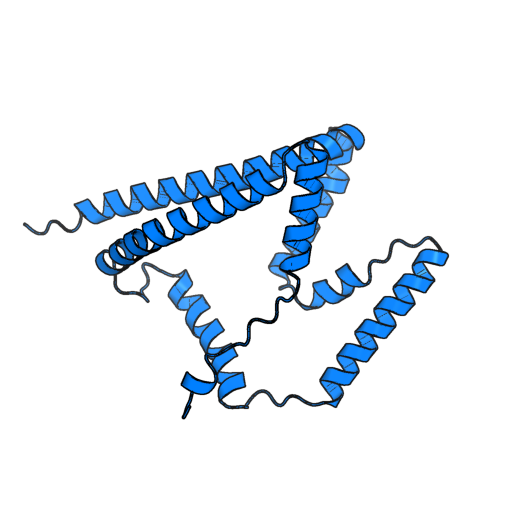 N 1
ATOM 844 C CA . VAL A 1 109 ? -15.585 -22.984 -1.955 1.00 89.06 109 VAL A CA 1
ATOM 845 C C . VAL A 1 109 ? -15.091 -22.376 -0.646 1.00 89.06 109 VAL A C 1
ATOM 847 O O . VAL A 1 109 ? -15.707 -22.608 0.390 1.00 89.06 109 VAL A O 1
ATOM 850 N N . ALA A 1 110 ? -14.042 -21.551 -0.674 1.00 86.88 110 ALA A N 1
ATOM 851 C CA . ALA A 1 110 ? -13.541 -20.869 0.517 1.00 86.88 110 ALA A CA 1
ATOM 852 C C . ALA A 1 110 ? -14.597 -19.933 1.133 1.00 86.88 110 ALA A C 1
ATOM 854 O O . ALA A 1 110 ? -14.743 -19.889 2.356 1.00 86.88 110 ALA A O 1
ATOM 855 N N . ALA A 1 111 ? -15.370 -19.223 0.304 1.00 85.69 111 ALA A N 1
ATOM 856 C CA . ALA A 1 111 ? -16.476 -18.386 0.764 1.00 85.69 111 ALA A CA 1
ATOM 857 C C . ALA A 1 111 ? -17.607 -19.214 1.400 1.00 85.69 111 ALA A C 1
ATOM 859 O O . ALA A 1 111 ? -18.087 -18.868 2.481 1.00 85.69 111 ALA A O 1
ATOM 860 N N . CYS A 1 112 ? -17.988 -20.336 0.778 1.00 85.81 112 CYS A N 1
ATOM 861 C CA . CYS A 1 112 ? -18.985 -21.256 1.328 1.00 85.81 112 CYS A CA 1
ATOM 862 C C . CYS A 1 112 ? -18.515 -21.876 2.649 1.00 85.81 112 CYS A C 1
ATOM 864 O O . CYS A 1 112 ? -19.279 -21.896 3.614 1.00 85.81 112 CYS A O 1
ATOM 866 N N . LEU A 1 113 ? -17.252 -22.312 2.728 1.00 86.81 113 LEU A N 1
ATOM 867 C CA . LEU A 1 113 ? -16.651 -22.783 3.976 1.00 86.81 113 LEU A CA 1
ATOM 868 C C . LEU A 1 113 ? -16.728 -21.703 5.053 1.00 86.81 113 LEU A C 1
ATOM 870 O O . LEU A 1 113 ? -17.157 -21.999 6.160 1.00 86.81 113 LEU A O 1
ATOM 874 N N . GLY A 1 114 ? -16.394 -20.450 4.737 1.00 85.31 114 GLY A N 1
ATOM 875 C CA . GLY A 1 114 ? -16.527 -19.351 5.693 1.00 85.31 114 GLY A CA 1
ATOM 876 C C . GLY A 1 114 ? -17.941 -19.170 6.225 1.00 85.31 114 GLY A C 1
ATOM 877 O O . GLY A 1 114 ? -18.111 -19.045 7.433 1.00 85.31 114 GLY A O 1
ATOM 878 N N . ALA A 1 115 ? -18.952 -19.229 5.356 1.00 82.94 115 ALA A N 1
ATOM 879 C CA . ALA A 1 115 ? -20.352 -19.099 5.757 1.00 82.94 115 ALA A CA 1
ATOM 880 C C . ALA A 1 115 ? -20.854 -20.279 6.613 1.00 82.94 115 ALA A C 1
ATOM 882 O O . ALA A 1 115 ? -21.732 -20.107 7.461 1.00 82.94 115 ALA A O 1
ATOM 883 N N . VAL A 1 116 ? -20.315 -21.484 6.403 1.00 85.00 116 VAL A N 1
ATOM 884 C CA . VAL A 1 116 ? -20.637 -22.665 7.218 1.00 85.00 116 VAL A CA 1
ATOM 885 C C . VAL A 1 116 ? -19.899 -22.611 8.555 1.00 85.00 116 VAL A C 1
ATOM 887 O O . VAL A 1 116 ? -20.525 -22.753 9.604 1.00 85.00 116 VAL A O 1
ATOM 890 N N . LEU A 1 117 ? -18.592 -22.341 8.547 1.00 84.81 117 LEU A N 1
ATOM 891 C CA . LEU A 1 117 ? -17.780 -22.259 9.762 1.00 84.81 117 LEU A CA 1
ATOM 892 C C . LEU A 1 117 ? -18.214 -21.105 10.671 1.00 84.81 117 LEU A C 1
ATOM 894 O O . LEU A 1 117 ? -18.193 -21.266 11.893 1.00 84.81 117 LEU A O 1
ATOM 898 N N . SER A 1 118 ? -18.697 -19.990 10.109 1.00 80.38 118 SER A N 1
ATOM 899 C CA . SER A 1 118 ? -19.257 -18.895 10.906 1.00 80.38 118 SER A CA 1
ATOM 900 C C . SER A 1 118 ? -20.506 -19.315 11.684 1.00 80.38 118 SER A C 1
ATOM 902 O O . SER A 1 118 ? -20.728 -18.805 12.778 1.00 80.38 118 SER A O 1
ATOM 904 N N . LYS A 1 119 ? -21.304 -20.268 11.172 1.00 81.25 119 LYS A N 1
ATOM 905 C CA . LYS A 1 119 ? -22.464 -20.821 11.899 1.00 81.25 119 LYS A CA 1
ATOM 906 C C . LYS A 1 119 ? -22.057 -21.756 13.040 1.00 81.25 119 LYS A C 1
ATOM 908 O O . LYS A 1 119 ? -22.790 -21.869 14.013 1.00 81.25 119 LYS A O 1
ATOM 913 N N . VAL A 1 120 ? -20.894 -22.398 12.929 1.00 80.81 120 VAL A N 1
ATOM 914 C CA . VAL A 1 120 ? -20.319 -23.288 13.958 1.00 80.81 120 VAL A CA 1
ATOM 915 C C . VAL A 1 120 ? -19.527 -22.493 15.015 1.00 80.81 120 VAL A C 1
ATOM 917 O O . VAL A 1 120 ? -19.077 -23.048 16.011 1.00 80.81 120 VAL A O 1
ATOM 920 N N . GLY A 1 121 ? -19.381 -21.175 14.837 1.00 79.06 121 GLY A N 1
ATOM 921 C CA . GLY A 1 121 ? -18.668 -20.296 15.768 1.00 79.06 121 GLY A CA 1
ATOM 922 C C . GLY A 1 121 ? -17.149 -20.274 15.580 1.00 79.06 121 GLY A C 1
ATOM 923 O O . GLY A 1 121 ? -16.441 -19.728 16.424 1.00 79.06 121 GLY A O 1
ATOM 924 N N . ILE A 1 122 ? -16.626 -20.834 14.481 1.00 80.00 122 ILE A N 1
ATOM 925 C CA . ILE A 1 122 ? -15.192 -20.798 14.171 1.00 80.00 122 ILE A CA 1
ATOM 926 C C . ILE A 1 122 ? -14.885 -19.512 13.383 1.00 80.00 122 ILE A C 1
ATOM 928 O O . ILE A 1 122 ? -15.460 -19.309 12.309 1.00 80.00 122 ILE A O 1
ATOM 932 N N . PRO A 1 123 ? -13.966 -18.645 13.856 1.00 73.75 123 PRO A N 1
ATOM 933 C CA . PRO A 1 123 ? -13.603 -17.405 13.174 1.00 73.75 123 PRO A CA 1
ATOM 934 C C . PRO A 1 123 ? -12.681 -17.682 11.973 1.00 73.75 123 PRO A C 1
ATOM 936 O O . PRO A 1 123 ? -11.481 -17.415 12.012 1.00 73.75 123 PRO A O 1
ATOM 939 N N . PHE A 1 124 ? -13.234 -18.235 10.892 1.00 81.75 124 PHE A N 1
ATOM 940 C CA . PHE A 1 124 ? -12.535 -18.397 9.616 1.00 81.75 124 PHE A CA 1
ATOM 941 C C . PHE A 1 124 ? -12.799 -17.193 8.705 1.00 81.75 124 PHE A C 1
ATOM 943 O O . PHE A 1 124 ? -13.949 -16.827 8.472 1.00 81.75 124 PHE A O 1
ATOM 950 N N . SER A 1 125 ? -11.735 -16.591 8.166 1.00 83.06 125 SER A N 1
ATOM 951 C CA . SER A 1 125 ? -11.829 -15.498 7.192 1.00 83.06 125 SER A CA 1
ATOM 952 C C . SER A 1 125 ? -11.447 -15.998 5.795 1.00 83.06 125 SER A C 1
ATOM 954 O O . SER A 1 125 ? -10.256 -16.180 5.523 1.00 83.06 125 SER A O 1
ATOM 956 N N . PRO A 1 126 ? -12.424 -16.176 4.882 1.00 82.56 126 PRO A N 1
ATOM 957 C CA . PRO A 1 126 ? -12.154 -16.544 3.491 1.00 82.56 126 PRO A CA 1
ATOM 958 C C . PRO A 1 126 ? -11.260 -15.529 2.785 1.00 82.56 126 PRO A C 1
ATOM 960 O O . PRO A 1 126 ? -10.398 -15.900 1.994 1.00 82.56 126 PRO A O 1
ATOM 963 N N . VAL A 1 127 ? -11.440 -14.245 3.109 1.00 82.06 127 VAL A N 1
ATOM 964 C CA . VAL A 1 127 ? -10.661 -13.150 2.525 1.00 82.06 127 VAL A CA 1
ATOM 965 C C . VAL A 1 127 ? -9.192 -13.304 2.894 1.00 82.06 127 VAL A C 1
ATOM 967 O O . VAL A 1 127 ? -8.358 -13.334 1.998 1.00 82.06 127 VAL A O 1
ATOM 970 N N . ALA A 1 128 ? -8.879 -13.483 4.183 1.00 81.44 128 ALA A N 1
ATOM 971 C CA . ALA A 1 128 ? -7.500 -13.643 4.640 1.00 81.44 128 ALA A CA 1
ATOM 972 C C . ALA A 1 128 ? -6.829 -14.874 4.009 1.00 81.44 128 ALA A C 1
ATOM 974 O O . ALA A 1 128 ? -5.685 -14.791 3.562 1.00 81.44 128 ALA A O 1
ATOM 975 N N . PHE A 1 129 ? -7.564 -15.987 3.920 1.00 84.88 129 PHE A N 1
ATOM 976 C CA . PHE A 1 129 ? -7.083 -17.229 3.319 1.00 84.88 129 PHE A CA 1
ATOM 977 C C . PHE A 1 129 ? -6.719 -17.048 1.841 1.00 84.88 129 PHE A C 1
ATOM 979 O O . PHE A 1 129 ? -5.607 -17.376 1.438 1.00 84.88 129 PHE A O 1
ATOM 986 N N . ILE A 1 130 ? -7.620 -16.458 1.051 1.00 85.44 130 ILE A N 1
ATOM 987 C CA . ILE A 1 130 ? -7.380 -16.203 -0.374 1.00 85.44 130 ILE A CA 1
ATOM 988 C C . ILE A 1 130 ? -6.236 -15.199 -0.549 1.00 85.44 130 ILE A C 1
ATOM 990 O O . ILE A 1 130 ? -5.318 -15.457 -1.322 1.00 85.44 130 ILE A O 1
ATOM 994 N N . THR A 1 131 ? -6.238 -14.088 0.199 1.00 83.38 131 THR A N 1
ATOM 995 C CA . THR A 1 131 ? -5.176 -13.070 0.105 1.00 83.38 131 THR A CA 1
ATOM 996 C C . THR A 1 131 ? -3.800 -13.613 0.483 1.00 83.38 131 THR A C 1
ATOM 998 O O . THR A 1 131 ? -2.803 -13.159 -0.070 1.00 83.38 131 THR A O 1
ATOM 1001 N N . GLY A 1 132 ? -3.733 -14.612 1.369 1.00 83.44 132 GLY A N 1
ATOM 1002 C CA . GLY A 1 132 ? -2.481 -15.243 1.782 1.00 83.44 132 GLY A CA 1
ATOM 1003 C C . GLY A 1 132 ? -1.713 -15.884 0.624 1.00 83.44 132 GLY A C 1
ATOM 1004 O O . GLY A 1 132 ? -0.489 -15.822 0.617 1.00 83.44 132 GLY A O 1
ATOM 1005 N N . PHE A 1 133 ? -2.408 -16.413 -0.391 1.00 83.25 133 PHE A N 1
ATOM 1006 C CA . PHE A 1 133 ? -1.768 -16.997 -1.579 1.00 83.25 133 PHE A CA 1
ATOM 1007 C C . PHE A 1 133 ? -1.108 -15.963 -2.496 1.00 83.25 133 PHE A C 1
ATOM 1009 O O . PHE A 1 133 ? -0.252 -16.322 -3.301 1.00 83.25 133 PHE A O 1
ATOM 1016 N N . PHE A 1 134 ? -1.489 -14.689 -2.381 1.00 82.19 134 PHE A N 1
ATOM 1017 C CA . PHE A 1 134 ? -0.924 -13.601 -3.181 1.00 82.19 134 PHE A CA 1
ATOM 1018 C C . PHE A 1 134 ? 0.260 -12.908 -2.497 1.00 82.19 134 PHE A C 1
ATOM 1020 O O . PHE A 1 134 ? 0.917 -12.069 -3.110 1.00 82.19 134 PHE A O 1
ATOM 1027 N N . LEU A 1 135 ? 0.536 -13.232 -1.231 1.00 83.31 135 LEU A N 1
ATOM 1028 C CA . LEU A 1 135 ? 1.610 -12.617 -0.460 1.00 83.31 135 LEU A CA 1
ATOM 1029 C C . LEU A 1 135 ? 2.872 -13.474 -0.513 1.00 83.31 135 LEU A C 1
ATOM 1031 O O . LEU A 1 135 ? 2.836 -14.691 -0.340 1.00 83.31 135 LEU A O 1
ATOM 1035 N N . LEU A 1 136 ? 4.019 -12.820 -0.696 1.00 86.50 136 LEU A N 1
ATOM 1036 C CA . LEU A 1 136 ? 5.312 -13.488 -0.599 1.00 86.50 136 LEU A CA 1
ATOM 1037 C C . LEU A 1 136 ? 5.535 -13.997 0.840 1.00 86.50 136 LEU A C 1
ATOM 1039 O O . LEU A 1 136 ? 5.204 -13.278 1.793 1.00 86.50 136 LEU A O 1
ATOM 1043 N N . PRO A 1 137 ? 6.151 -15.183 1.034 1.00 87.69 137 PRO A N 1
ATOM 1044 C CA . PRO A 1 137 ? 6.367 -15.753 2.366 1.00 87.69 137 PRO A CA 1
ATOM 1045 C C . PRO A 1 137 ? 7.039 -14.802 3.373 1.00 87.69 137 PRO A C 1
ATOM 1047 O O . PRO A 1 137 ? 6.565 -14.738 4.507 1.00 87.69 137 PRO A O 1
ATOM 1050 N N . PRO A 1 138 ? 8.059 -13.993 3.005 1.00 89.38 138 PRO A N 1
ATOM 1051 C CA . PRO A 1 138 ? 8.648 -13.026 3.933 1.00 89.38 138 PRO A CA 1
ATOM 1052 C C . PRO A 1 138 ? 7.639 -11.994 4.461 1.00 89.38 138 PRO A C 1
ATOM 1054 O O . PRO A 1 138 ? 7.624 -11.681 5.653 1.00 89.38 138 PRO A O 1
ATOM 1057 N N . S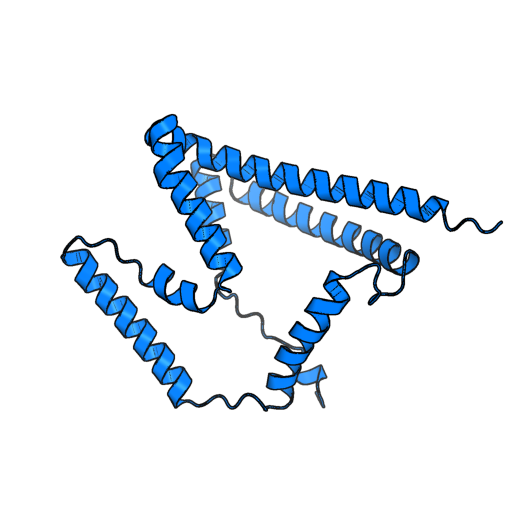ER A 1 139 ? 6.753 -11.489 3.602 1.00 87.44 139 SER A N 1
ATOM 1058 C CA . SER A 1 139 ? 5.709 -10.531 3.987 1.00 87.44 139 SER A CA 1
ATOM 1059 C C . SER A 1 139 ? 4.634 -11.184 4.858 1.00 87.44 139 SER A C 1
ATOM 1061 O O . SER A 1 139 ? 4.145 -10.573 5.809 1.00 87.44 139 SER A O 1
ATOM 1063 N N . LEU A 1 140 ? 4.288 -12.443 4.574 1.00 88.00 140 LEU A N 1
ATOM 1064 C CA . LEU A 1 140 ? 3.315 -13.197 5.363 1.00 88.00 140 LEU A CA 1
ATOM 1065 C C . LEU A 1 140 ? 3.842 -13.482 6.775 1.00 88.00 140 LEU A C 1
ATOM 1067 O O . LEU A 1 140 ? 3.137 -13.239 7.753 1.00 88.00 140 LEU A O 1
ATOM 1071 N N . ILE A 1 141 ? 5.092 -13.943 6.886 1.00 91.25 141 ILE A N 1
ATOM 1072 C CA . ILE A 1 141 ? 5.730 -14.265 8.169 1.00 91.25 141 ILE A CA 1
ATOM 1073 C C . ILE A 1 141 ? 5.880 -13.006 9.024 1.00 91.25 141 ILE A C 1
ATOM 1075 O O . ILE A 1 141 ? 5.549 -13.031 10.207 1.00 91.25 141 ILE A O 1
ATOM 1079 N N . THR A 1 142 ? 6.320 -11.886 8.445 1.00 91.19 142 THR A N 1
ATOM 1080 C CA . THR A 1 142 ? 6.453 -10.623 9.193 1.00 91.19 142 THR A CA 1
ATOM 1081 C C . THR A 1 142 ? 5.100 -10.085 9.655 1.00 91.19 142 THR A C 1
ATOM 1083 O O . THR A 1 142 ? 4.975 -9.664 10.804 1.00 91.19 142 THR A O 1
ATOM 1086 N N . THR A 1 143 ? 4.062 -10.175 8.820 1.00 89.56 143 THR A N 1
ATOM 1087 C CA . THR A 1 143 ? 2.691 -9.796 9.204 1.00 89.56 143 THR A CA 1
ATOM 1088 C C . THR A 1 143 ? 2.144 -10.708 10.302 1.00 89.56 143 THR A C 1
ATOM 1090 O O . THR A 1 143 ? 1.523 -10.233 11.255 1.00 89.56 143 THR A O 1
ATOM 1093 N N . PHE A 1 144 ? 2.406 -12.015 10.214 1.00 89.88 144 PHE A N 1
ATOM 1094 C CA . PHE A 1 144 ? 2.025 -12.982 11.238 1.00 89.88 144 PHE A CA 1
ATOM 1095 C C . PHE A 1 144 ? 2.724 -12.698 12.570 1.00 89.88 144 PHE A C 1
ATOM 1097 O O . PHE A 1 144 ? 2.054 -12.614 13.597 1.00 89.88 144 PHE A O 1
ATOM 1104 N N . LEU A 1 145 ? 4.040 -12.468 12.556 1.00 92.56 145 LEU A N 1
ATOM 1105 C CA . LEU A 1 145 ? 4.810 -12.100 13.745 1.00 92.56 145 LEU A CA 1
ATOM 1106 C C . LEU A 1 145 ? 4.318 -10.780 14.347 1.00 92.56 145 LEU A C 1
ATOM 1108 O O . LEU A 1 145 ? 4.107 -10.703 15.555 1.00 92.56 145 LEU A O 1
ATOM 1112 N N . GLY A 1 146 ? 4.065 -9.764 13.520 1.00 89.88 146 GLY A N 1
ATOM 1113 C CA . GLY A 1 146 ? 3.508 -8.489 13.971 1.00 89.88 146 GLY A CA 1
ATOM 1114 C C . GLY A 1 146 ? 2.129 -8.650 14.615 1.00 89.88 146 GLY A C 1
ATOM 1115 O O . GLY A 1 146 ? 1.871 -8.088 15.680 1.00 89.88 146 GLY A O 1
ATOM 1116 N N . SER A 1 147 ? 1.262 -9.476 14.022 1.00 88.75 147 SER A N 1
ATOM 1117 C CA . SER A 1 147 ? -0.050 -9.808 14.586 1.00 88.75 147 SER A CA 1
ATOM 1118 C C . SER A 1 147 ? 0.066 -10.597 15.890 1.00 88.75 147 SER A C 1
ATOM 1120 O O . SER A 1 147 ? -0.672 -10.315 16.834 1.00 88.75 147 SER A O 1
ATOM 1122 N N . LEU A 1 148 ? 1.004 -11.544 15.978 1.00 90.69 148 LEU A N 1
ATOM 1123 C CA . LEU A 1 148 ? 1.260 -12.321 17.187 1.00 90.69 148 LEU A CA 1
ATOM 1124 C C . LEU A 1 148 ? 1.727 -11.402 18.320 1.00 90.69 148 LEU A C 1
ATOM 1126 O O . LEU A 1 148 ? 1.144 -11.414 19.399 1.00 90.69 148 LEU A O 1
ATOM 1130 N N . ILE A 1 149 ? 2.713 -10.542 18.068 1.00 90.44 149 ILE A N 1
ATOM 1131 C CA . ILE A 1 149 ? 3.215 -9.588 19.063 1.00 90.44 149 ILE A CA 1
ATOM 1132 C C . ILE A 1 149 ? 2.104 -8.611 19.474 1.00 90.44 149 ILE A C 1
ATOM 1134 O O . ILE A 1 149 ? 1.847 -8.430 20.666 1.00 90.44 149 ILE A O 1
ATOM 1138 N N . GLY A 1 150 ? 1.392 -8.027 18.508 1.00 86.56 150 GLY A N 1
ATOM 1139 C CA . GLY A 1 150 ? 0.334 -7.054 18.775 1.00 86.56 150 GLY A CA 1
ATOM 1140 C C . GLY A 1 150 ? -0.868 -7.643 19.518 1.00 86.56 150 GLY A C 1
ATOM 1141 O O . GLY A 1 150 ? -1.386 -7.028 20.445 1.00 86.56 150 GLY A O 1
ATOM 1142 N N . ASN A 1 151 ? -1.322 -8.842 19.151 1.00 84.38 151 ASN A N 1
ATOM 1143 C CA . ASN A 1 151 ? -2.523 -9.435 19.743 1.00 84.38 151 ASN A CA 1
ATOM 1144 C C . ASN A 1 151 ? -2.246 -10.309 20.967 1.00 84.38 151 ASN A C 1
ATOM 1146 O O . ASN A 1 151 ? -3.154 -10.460 21.781 1.00 84.38 151 ASN A O 1
ATOM 1150 N N . TYR A 1 152 ? -1.050 -10.884 21.117 1.00 86.06 152 TYR A N 1
ATOM 1151 C CA . TYR A 1 152 ? -0.722 -11.769 22.239 1.00 86.06 152 TYR A CA 1
ATOM 1152 C C . TYR A 1 152 ? 0.142 -11.086 23.301 1.00 86.06 152 TYR A C 1
ATOM 1154 O O . TYR A 1 152 ? -0.185 -11.166 24.482 1.00 86.06 152 TYR A O 1
ATOM 1162 N N . ALA A 1 153 ? 1.224 -10.403 22.914 1.00 87.75 153 ALA A N 1
ATOM 1163 C CA . ALA A 1 153 ? 2.122 -9.770 23.881 1.00 87.75 153 ALA A CA 1
ATOM 1164 C C . ALA A 1 153 ? 1.570 -8.417 24.354 1.00 87.75 153 ALA A C 1
ATOM 1166 O O . ALA A 1 153 ? 1.345 -8.215 25.547 1.00 87.75 153 ALA A O 1
ATOM 1167 N N . MET A 1 154 ? 1.272 -7.508 23.422 1.00 83.88 154 MET A N 1
ATOM 1168 C CA . MET A 1 154 ? 0.847 -6.143 23.765 1.00 83.88 154 MET A CA 1
ATOM 1169 C C . MET A 1 154 ? -0.521 -6.104 24.452 1.00 83.88 154 MET A C 1
ATOM 1171 O O . MET A 1 154 ? -0.729 -5.318 25.376 1.00 83.88 154 MET A O 1
ATOM 1175 N N . SER A 1 155 ? -1.430 -7.005 24.072 1.00 82.19 155 SER A N 1
ATOM 1176 C CA . SER A 1 155 ? -2.734 -7.126 24.732 1.00 82.19 155 SER A CA 1
ATOM 1177 C C . SER A 1 155 ? -2.632 -7.603 26.188 1.00 82.19 155 SER A C 1
ATOM 1179 O O . SER A 1 155 ? -3.475 -7.222 27.000 1.00 82.19 155 SER A O 1
ATOM 1181 N N . ARG A 1 156 ? -1.605 -8.396 26.533 1.00 82.50 156 ARG A N 1
ATOM 1182 C CA . ARG A 1 156 ? -1.349 -8.860 27.906 1.00 82.50 156 ARG A CA 1
ATOM 1183 C C . ARG A 1 156 ? -0.634 -7.824 28.761 1.00 82.50 156 ARG A C 1
ATOM 1185 O O . ARG A 1 156 ? -0.901 -7.761 29.953 1.00 82.50 156 ARG A O 1
ATOM 1192 N N . VAL A 1 157 ? 0.252 -7.023 28.170 1.00 84.69 157 VAL A N 1
ATOM 1193 C CA . VAL A 1 157 ? 1.021 -6.008 28.910 1.00 84.69 157 VAL A CA 1
ATOM 1194 C C . VAL A 1 157 ? 0.187 -4.757 29.194 1.00 84.69 157 VAL A C 1
ATOM 1196 O O . VAL A 1 157 ? 0.207 -4.254 30.311 1.00 84.69 157 VAL A O 1
ATOM 1199 N N . MET A 1 158 ? -0.555 -4.244 28.206 1.00 81.06 158 MET A N 1
ATOM 1200 C CA . MET A 1 158 ? -1.298 -2.977 28.335 1.00 81.06 158 MET A CA 1
ATOM 1201 C C . MET A 1 158 ? -2.796 -3.148 28.610 1.00 81.06 158 MET A C 1
ATOM 1203 O O . MET A 1 158 ? -3.482 -2.161 28.870 1.00 81.06 158 MET A O 1
ATOM 1207 N N . GLY A 1 159 ? -3.310 -4.378 28.550 1.00 86.38 159 GLY A N 1
ATOM 1208 C CA . GLY A 1 159 ? -4.744 -4.647 28.546 1.00 86.38 159 GLY A CA 1
ATOM 1209 C C . GLY A 1 159 ? -5.360 -4.444 27.158 1.00 86.38 159 GLY A C 1
ATOM 1210 O O . GLY A 1 159 ? -4.968 -3.568 26.383 1.00 86.38 159 GLY A O 1
ATOM 1211 N N . ARG A 1 160 ? -6.339 -5.288 26.816 1.00 84.88 160 ARG A N 1
ATOM 1212 C CA . ARG A 1 160 ? -6.893 -5.376 25.453 1.00 84.88 160 ARG A CA 1
ATOM 1213 C C . ARG A 1 160 ? -7.625 -4.110 25.005 1.00 84.88 160 ARG A C 1
ATOM 1215 O O . ARG A 1 160 ? -7.556 -3.758 23.832 1.00 84.88 160 ARG A O 1
ATOM 1222 N N . GLU A 1 161 ? -8.303 -3.440 25.929 1.00 86.38 161 GLU A N 1
ATOM 1223 C CA . GLU A 1 161 ? -9.072 -2.221 25.667 1.00 86.38 161 GLU A CA 1
ATOM 1224 C C . GLU A 1 161 ? -8.146 -1.040 25.358 1.00 86.38 161 GLU A C 1
ATOM 1226 O O . GLU A 1 161 ? -8.174 -0.504 24.251 1.00 86.38 161 GLU A O 1
ATOM 1231 N N . ARG A 1 162 ? -7.195 -0.761 26.257 1.00 86.75 162 ARG A N 1
ATOM 1232 C CA . ARG A 1 162 ? -6.188 0.293 26.073 1.00 86.75 162 ARG A CA 1
ATOM 1233 C C . ARG A 1 162 ? -5.311 0.068 24.839 1.00 86.75 162 ARG A C 1
ATOM 1235 O O . ARG A 1 162 ? -4.979 1.015 24.129 1.00 86.75 162 ARG A O 1
ATOM 1242 N N . TRP A 1 163 ? -4.952 -1.183 24.539 1.00 89.38 163 TRP A N 1
ATOM 1243 C CA . TRP A 1 163 ? -4.218 -1.500 23.312 1.00 89.38 163 TRP A CA 1
ATOM 1244 C C . TRP A 1 163 ? -5.026 -1.175 22.048 1.00 89.38 163 TRP A C 1
ATOM 1246 O O . TRP A 1 163 ? -4.479 -0.619 21.096 1.00 89.38 163 TRP A O 1
ATOM 1256 N N . ASN A 1 164 ? -6.325 -1.485 22.028 1.00 86.25 164 ASN A N 1
ATOM 1257 C CA . ASN A 1 164 ? -7.178 -1.212 20.871 1.00 86.25 164 ASN A CA 1
ATOM 1258 C C . ASN A 1 164 ? -7.335 0.286 20.580 1.00 86.25 164 ASN A C 1
ATOM 1260 O O . ASN A 1 164 ? -7.429 0.649 19.405 1.00 86.25 164 ASN A O 1
ATOM 1264 N N . GLU A 1 165 ? -7.323 1.126 21.614 1.00 87.75 165 GLU A N 1
ATOM 1265 C CA . GLU A 1 165 ? -7.361 2.586 21.486 1.00 87.75 165 GLU A CA 1
ATOM 1266 C C . GLU A 1 165 ? -6.029 3.151 20.971 1.00 87.75 165 GLU A C 1
ATOM 1268 O O . GLU A 1 165 ? -6.001 3.958 20.042 1.00 87.75 165 GLU A O 1
ATOM 1273 N N . VAL A 1 166 ? -4.902 2.692 21.527 1.00 89.38 166 VAL A N 1
ATOM 1274 C CA . VAL A 1 166 ? -3.583 3.292 21.261 1.00 89.38 166 VAL A CA 1
ATOM 1275 C C . VAL A 1 166 ? -2.912 2.738 19.996 1.00 89.38 166 VAL A C 1
ATOM 1277 O O . VAL A 1 166 ? -2.142 3.452 19.348 1.00 89.38 166 VAL A O 1
ATOM 1280 N N . ARG A 1 167 ? -3.211 1.499 19.578 1.00 87.69 167 ARG A N 1
ATOM 1281 C CA . ARG A 1 167 ? -2.552 0.851 18.421 1.00 87.69 167 ARG A CA 1
ATOM 1282 C C . ARG A 1 167 ? -2.608 1.687 17.140 1.00 87.69 167 ARG A C 1
ATOM 1284 O O . ARG A 1 167 ? -1.635 1.715 16.394 1.00 87.69 167 ARG A O 1
ATOM 1291 N N . GLY A 1 168 ? -3.724 2.382 16.893 1.00 87.12 168 GLY A N 1
ATOM 1292 C CA . GLY A 1 168 ? -3.894 3.215 15.700 1.00 87.12 168 GLY A CA 1
ATOM 1293 C C . GLY A 1 168 ? -2.932 4.403 15.687 1.00 87.12 168 GLY A C 1
ATOM 1294 O O . GLY A 1 168 ? -2.337 4.704 14.656 1.00 87.12 168 GLY A O 1
ATOM 1295 N N . ILE A 1 169 ? -2.716 5.014 16.854 1.00 89.38 169 ILE A N 1
ATOM 1296 C CA . ILE A 1 169 ? -1.799 6.144 17.042 1.00 89.38 169 ILE A CA 1
ATOM 1297 C C . ILE A 1 169 ? -0.349 5.691 16.848 1.00 89.38 169 ILE A C 1
ATOM 1299 O O . ILE A 1 169 ? 0.413 6.371 16.166 1.00 89.38 169 ILE A O 1
ATOM 1303 N N . ILE A 1 170 ? 0.028 4.523 17.382 1.00 90.38 170 ILE A N 1
ATOM 1304 C CA . ILE A 1 170 ? 1.382 3.965 17.214 1.00 90.38 170 ILE A CA 1
ATOM 1305 C C . ILE A 1 170 ? 1.683 3.714 15.735 1.00 90.38 170 ILE A C 1
ATOM 1307 O O . ILE A 1 170 ? 2.740 4.104 15.241 1.00 90.38 170 ILE A O 1
ATOM 1311 N N . VAL A 1 171 ? 0.745 3.091 15.017 1.00 90.06 171 VAL A N 1
ATOM 1312 C CA . VAL A 1 171 ? 0.897 2.806 13.585 1.00 90.06 171 VAL A CA 1
ATOM 1313 C C . VAL A 1 171 ? 1.002 4.106 12.785 1.00 90.06 171 VAL A C 1
ATOM 1315 O O . VAL A 1 171 ? 1.904 4.240 11.960 1.00 90.06 171 VAL A O 1
ATOM 1318 N N . ALA A 1 172 ? 0.141 5.090 13.064 1.00 88.56 172 ALA A N 1
ATOM 1319 C CA . ALA A 1 172 ? 0.214 6.402 12.426 1.00 88.56 172 ALA A CA 1
ATOM 1320 C C . ALA A 1 172 ? 1.563 7.096 12.694 1.00 88.56 172 ALA A C 1
ATOM 1322 O O . ALA A 1 172 ? 2.200 7.583 11.760 1.00 88.56 172 ALA A O 1
ATOM 1323 N N . GLY A 1 173 ? 2.038 7.077 13.943 1.00 92.94 173 GLY A N 1
ATOM 1324 C CA . GLY A 1 173 ? 3.331 7.640 14.329 1.00 92.94 173 GLY A CA 1
ATOM 1325 C C . GLY A 1 173 ? 4.508 6.963 13.627 1.00 92.94 173 GLY A C 1
ATOM 1326 O O . GLY A 1 173 ? 5.410 7.649 13.151 1.00 92.94 173 GLY A O 1
ATOM 1327 N N . TYR A 1 174 ? 4.476 5.636 13.483 1.00 93.75 174 TYR A N 1
ATOM 1328 C CA . TYR A 1 174 ? 5.496 4.892 12.745 1.00 93.75 174 TYR A CA 1
ATOM 1329 C C . TYR A 1 174 ? 5.544 5.289 11.263 1.00 93.75 174 TYR A C 1
ATOM 1331 O O . TYR A 1 174 ? 6.625 5.551 10.732 1.00 93.75 174 TYR A O 1
ATOM 1339 N N . PHE A 1 175 ? 4.391 5.382 10.593 1.00 91.94 175 PHE A N 1
ATOM 1340 C CA . PHE A 1 175 ? 4.338 5.787 9.184 1.00 91.94 175 PHE A CA 1
ATOM 1341 C C . PHE A 1 175 ? 4.831 7.222 8.972 1.00 91.94 175 PHE A C 1
ATOM 1343 O O . PHE A 1 175 ? 5.620 7.472 8.059 1.00 91.94 175 PHE A O 1
ATOM 1350 N N . VAL A 1 176 ? 4.419 8.157 9.831 1.00 93.62 176 VAL A N 1
ATOM 1351 C CA . VAL A 1 176 ? 4.868 9.555 9.750 1.00 93.62 176 VAL A CA 1
ATOM 1352 C C . VAL A 1 176 ? 6.368 9.662 10.041 1.00 93.62 176 VAL A C 1
ATOM 1354 O O . VAL A 1 176 ? 7.101 10.281 9.271 1.00 93.62 176 VAL A O 1
ATOM 1357 N N . GLY A 1 177 ? 6.844 9.019 11.110 1.00 94.44 177 GLY A N 1
ATOM 1358 C CA . GLY A 1 177 ? 8.247 9.064 11.518 1.00 94.44 177 GLY A CA 1
ATOM 1359 C C . GLY A 1 177 ? 9.185 8.429 10.493 1.00 94.44 177 GLY A C 1
ATOM 1360 O O . GLY A 1 177 ? 10.187 9.035 10.124 1.00 94.44 177 GLY A O 1
ATOM 1361 N N . SER A 1 178 ? 8.841 7.245 9.978 1.00 94.56 178 SER A N 1
ATOM 1362 C CA . SER A 1 178 ? 9.640 6.575 8.942 1.00 94.56 178 SER A CA 1
ATOM 1363 C C . SER A 1 178 ? 9.736 7.414 7.667 1.00 94.56 178 SER A C 1
ATOM 1365 O O . SER A 1 178 ? 10.831 7.581 7.134 1.00 94.56 178 SER A O 1
ATOM 1367 N N . SER A 1 179 ? 8.630 8.021 7.230 1.00 89.56 179 SER A N 1
ATOM 1368 C CA . SER A 1 179 ? 8.615 8.898 6.052 1.00 89.56 179 SER A CA 1
ATOM 1369 C C . SER A 1 179 ? 9.505 10.132 6.239 1.00 89.56 179 SER A C 1
ATOM 1371 O O . SER A 1 179 ? 10.259 10.491 5.334 1.00 89.56 179 SER A O 1
ATOM 1373 N N . LEU A 1 180 ? 9.470 10.752 7.425 1.00 93.31 180 LEU A N 1
ATOM 1374 C CA . LEU A 1 180 ? 10.300 11.914 7.750 1.00 93.31 180 LEU A CA 1
ATOM 1375 C C . LEU A 1 180 ? 11.795 11.558 7.760 1.00 93.31 180 LEU A C 1
ATOM 1377 O O . LEU A 1 180 ? 12.597 12.254 7.140 1.00 93.31 180 LEU A O 1
ATOM 1381 N N . VAL A 1 181 ? 12.162 10.455 8.420 1.00 95.62 181 VAL A N 1
ATOM 1382 C CA . VAL A 1 181 ? 13.556 9.989 8.511 1.00 95.62 181 VAL A CA 1
ATOM 1383 C C . VAL A 1 181 ? 14.105 9.639 7.130 1.00 95.62 181 VAL A C 1
ATOM 1385 O O . VAL A 1 181 ? 15.228 10.024 6.809 1.00 95.62 181 VAL A O 1
ATOM 1388 N N . ILE A 1 182 ? 13.314 8.969 6.286 1.00 90.38 182 ILE A N 1
ATOM 1389 C CA . ILE A 1 182 ? 13.708 8.654 4.907 1.00 90.38 182 ILE A CA 1
ATOM 1390 C C . ILE A 1 182 ? 13.903 9.941 4.098 1.00 90.38 182 ILE A C 1
ATOM 1392 O O . ILE A 1 182 ? 14.925 10.087 3.429 1.00 90.38 182 ILE A O 1
ATOM 1396 N N . GLY A 1 183 ? 12.973 10.898 4.188 1.00 87.94 183 GLY A N 1
ATOM 1397 C CA . GLY A 1 183 ? 13.082 12.177 3.481 1.00 87.94 183 GLY A CA 1
ATOM 1398 C C . GLY A 1 183 ? 14.314 12.986 3.900 1.00 87.94 183 GLY A C 1
ATOM 1399 O O . GLY A 1 183 ? 15.052 13.491 3.049 1.00 87.94 183 GLY A O 1
ATOM 1400 N N . MET A 1 184 ? 14.589 13.057 5.204 1.00 89.69 184 MET A N 1
ATOM 1401 C CA . MET A 1 184 ? 15.786 13.715 5.738 1.00 89.69 184 MET A CA 1
ATOM 1402 C C . MET A 1 184 ? 17.066 12.990 5.317 1.00 89.69 184 MET A C 1
ATOM 1404 O O . MET A 1 184 ? 18.002 13.633 4.849 1.00 89.69 184 MET A O 1
ATOM 1408 N N . GLY A 1 185 ? 17.096 11.659 5.415 1.00 88.25 185 GLY A N 1
ATOM 1409 C CA . GLY A 1 185 ? 18.241 10.849 5.000 1.00 88.25 185 GLY A CA 1
ATOM 1410 C C . GLY A 1 185 ? 18.564 11.009 3.515 1.00 88.25 185 GLY A C 1
ATOM 1411 O O . GLY A 1 185 ? 19.730 11.177 3.152 1.00 88.25 185 GLY A O 1
ATOM 1412 N N . LEU A 1 186 ? 17.539 11.044 2.658 1.00 83.38 186 LEU A N 1
ATOM 1413 C CA . LEU A 1 186 ? 17.696 11.329 1.230 1.00 83.38 186 LEU A CA 1
ATOM 1414 C C . LEU A 1 186 ? 18.251 12.735 1.000 1.00 83.38 186 LEU A C 1
ATOM 1416 O O . LEU A 1 186 ? 19.200 12.892 0.238 1.00 83.38 186 LEU A O 1
ATOM 1420 N N . SER A 1 187 ? 17.720 13.738 1.699 1.00 83.56 187 SER A N 1
ATOM 1421 C CA . SER A 1 187 ? 18.175 15.129 1.578 1.00 83.56 187 SER A CA 1
ATOM 1422 C C . SER A 1 187 ? 19.644 15.285 1.984 1.00 83.56 187 SER A C 1
ATOM 1424 O O . SER A 1 187 ? 20.427 15.882 1.250 1.00 83.56 187 SER A O 1
ATOM 1426 N N . ILE A 1 188 ? 20.049 14.683 3.107 1.00 85.88 188 ILE A N 1
ATOM 1427 C CA . ILE A 1 188 ? 21.443 14.688 3.575 1.00 85.88 188 ILE A CA 1
ATOM 1428 C C . ILE A 1 188 ? 22.350 13.958 2.580 1.00 85.88 188 ILE A C 1
ATOM 1430 O O . ILE A 1 188 ? 23.429 14.450 2.260 1.00 85.88 188 ILE A O 1
ATOM 1434 N N . THR A 1 189 ? 21.910 12.812 2.055 1.00 82.00 189 THR A N 1
ATOM 1435 C CA . THR A 1 189 ? 22.680 12.043 1.064 1.00 82.00 189 THR A CA 1
ATOM 1436 C C . THR A 1 189 ? 22.874 12.835 -0.230 1.00 82.00 189 THR A C 1
ATOM 1438 O O . THR A 1 189 ? 23.977 12.849 -0.776 1.00 82.00 189 THR A O 1
ATOM 1441 N N . LEU A 1 190 ? 21.833 13.526 -0.704 1.00 78.25 190 LEU A N 1
ATOM 1442 C CA . LEU A 1 190 ? 21.909 14.392 -1.881 1.00 78.25 190 LEU A CA 1
ATOM 1443 C C . LEU A 1 190 ? 22.868 15.564 -1.649 1.00 78.25 190 LEU A C 1
ATOM 1445 O O . LEU A 1 190 ? 23.723 15.814 -2.495 1.00 78.25 190 LEU A O 1
ATOM 1449 N N . LEU A 1 191 ? 22.795 16.221 -0.487 1.00 81.62 191 LEU A N 1
ATOM 1450 C CA . LEU A 1 191 ? 23.724 17.295 -0.122 1.00 81.62 191 LEU A CA 1
ATOM 1451 C C . LEU A 1 191 ? 25.174 16.794 -0.078 1.00 81.62 191 LEU A C 1
ATOM 1453 O O . LEU A 1 191 ? 26.035 17.375 -0.736 1.00 81.62 191 LEU A O 1
ATOM 1457 N N . ALA A 1 192 ? 25.432 15.677 0.606 1.00 79.75 192 ALA A N 1
ATOM 1458 C CA . ALA A 1 192 ? 26.769 15.094 0.742 1.00 79.75 192 ALA A CA 1
ATOM 1459 C C . ALA A 1 192 ? 27.386 14.645 -0.593 1.00 79.75 192 ALA A C 1
ATOM 1461 O O . ALA A 1 192 ? 28.606 14.629 -0.741 1.00 79.75 192 ALA A O 1
ATOM 1462 N N . ARG A 1 193 ? 26.561 14.251 -1.568 1.00 69.00 193 ARG A N 1
ATOM 1463 C CA . ARG A 1 193 ? 27.033 13.874 -2.906 1.00 69.00 193 ARG A CA 1
ATOM 1464 C C . ARG A 1 193 ? 27.145 15.065 -3.851 1.00 69.00 193 ARG A C 1
ATOM 1466 O O . ARG A 1 193 ? 28.026 15.052 -4.703 1.00 69.00 193 ARG A O 1
ATOM 1473 N N . SER A 1 194 ? 26.319 16.098 -3.679 1.00 67.69 194 SER A N 1
ATOM 1474 C CA . SER A 1 194 ? 26.407 17.335 -4.464 1.00 67.69 194 SER A CA 1
ATOM 1475 C C . SER A 1 194 ? 27.724 18.082 -4.236 1.00 67.69 194 SER A C 1
ATOM 1477 O O . SER A 1 194 ? 28.310 18.581 -5.191 1.00 67.69 194 SER A O 1
ATOM 1479 N N . THR A 1 195 ? 28.253 18.070 -3.008 1.00 61.97 195 THR A N 1
ATOM 1480 C CA . THR A 1 195 ? 29.571 18.641 -2.684 1.00 61.97 195 THR A CA 1
ATOM 1481 C C . THR A 1 195 ? 30.738 17.856 -3.284 1.00 61.97 195 THR A C 1
ATOM 1483 O O . THR A 1 195 ? 31.812 18.420 -3.464 1.00 61.97 195 THR A O 1
ATOM 1486 N N . TRP A 1 196 ? 30.545 16.580 -3.636 1.00 56.81 196 TRP A N 1
ATOM 1487 C CA . TRP A 1 196 ? 31.579 15.738 -4.251 1.00 56.81 196 TRP A CA 1
ATOM 1488 C C . TRP A 1 196 ? 31.686 15.922 -5.778 1.00 56.81 196 TRP A C 1
ATOM 1490 O O . TRP A 1 196 ? 32.669 15.502 -6.381 1.00 56.81 196 TRP A O 1
ATOM 1500 N N . ILE A 1 197 ? 30.711 16.575 -6.424 1.00 54.09 197 ILE A N 1
ATOM 1501 C CA . ILE A 1 197 ? 30.716 16.856 -7.877 1.00 54.09 197 ILE A CA 1
ATOM 1502 C C . ILE A 1 197 ? 31.431 18.190 -8.178 1.00 54.09 197 ILE A C 1
ATOM 1504 O O . ILE A 1 197 ? 31.196 18.826 -9.199 1.00 54.09 197 ILE A O 1
ATOM 1508 N N . TRP A 1 198 ? 32.357 18.614 -7.318 1.00 42.34 198 TRP A N 1
ATOM 1509 C CA . TRP A 1 198 ? 33.206 19.775 -7.578 1.00 42.34 198 TRP A CA 1
ATOM 1510 C C . TRP A 1 198 ? 34.624 19.331 -7.987 1.00 42.34 198 TRP A C 1
ATOM 1512 O O . TRP A 1 198 ? 35.514 19.300 -7.141 1.00 42.34 198 TRP A O 1
ATOM 1522 N N . PRO A 1 199 ? 34.882 18.960 -9.261 1.00 45.03 199 PRO A N 1
ATOM 1523 C CA . PRO A 1 199 ? 36.233 18.723 -9.753 1.00 45.03 199 PRO A CA 1
ATOM 1524 C C . PRO A 1 199 ? 36.845 19.996 -10.373 1.00 45.03 199 PRO A C 1
ATOM 1526 O O . PRO A 1 199 ? 37.444 19.904 -11.434 1.00 45.03 199 PRO A O 1
ATOM 1529 N N . TRP A 1 200 ? 36.679 21.166 -9.744 1.00 53.25 200 TRP A N 1
ATOM 1530 C CA . TRP A 1 200 ? 37.441 22.415 -9.980 1.00 53.25 200 TRP A CA 1
ATOM 1531 C C . TRP A 1 200 ? 37.147 23.457 -8.903 1.00 53.25 200 TRP A C 1
ATOM 1533 O O . TRP A 1 200 ? 36.227 24.282 -9.100 1.00 53.25 200 TRP A O 1
#

Secondary structure (DSSP, 8-state):
--SGGGTS------SSHHHHHHHHHHHHHHTT--HHHHHHHHHHHHHHHHHHHHHHHHHHHHHSPSSSTT-HHHHHHHHHHHHHHHHHHTT-S---HHHHHHHHHHHHHHHHHHHHHHHTT----HHHHHHHTTS-HHHHHHHHHHHHIIIIIIHHHH-HHHHHHHHHHHHHHHHHHHHHHHHHHHHHHHHHHHGGG---

Radius of gyration: 23.13 Å; chains: 1; bounding box: 60×47×62 Å

pLDDT: mean 83.13, std 10.29, range [42.34, 95.62]

Foldseek 3Di:
DDALVVLVDDDPDPPCPVVVLVVVLVVCVVVVHDSVVVVVVVVVVVVVCVVVVVVVVVLVCVLDNPPDPVCVCRVPVVVVVVVVSVCVRVVVPPPDPCVVVVLVVVLVVLVVVCVVVVVVVHPRDSVCVNVVVVDDPVVVVVVVVVCCCLVPVVCVPPNVVRSVVCVVVVVVCVVVVVVVVVVVVVVVVSVVSVVVPPPD